Protein AF-A0A016TM47-F1 (afdb_monomer)

Mean predicted aligned error: 17.56 Å

Radius of gyration: 35.64 Å; Cα contacts (8 Å, |Δi|>4): 79; chains: 1; bounding box: 78×55×109 Å

Secondary structure (DSSP, 8-state):
-HHHHHHHHHHS--B-TT-PBPPS-----TTSHHHHHHHHHHHHHHHHHHHHHHHHHHHHHHHHHHHH--SSS-HHHHHHHHHHHHHHHHHHHHHHHHHHHHHHHHHHHHHHHHHHHHHHHHHHHHHHHHHHHHHHHHHHHHHHHHHHHHHHHHHHTSTT--HHHHHHHHHHHHHHHHHHHHHHHHHHHHHHHHHHTTHHHHHHHHHHHHHHHHHHHHHHHHHHHHHHTTS---S--SSSSTTTSSS--

Foldseek 3Di:
DVVVVVVVVVVLFLQAVVRDGDDPDDDPDCPDSNVRSVVVVVVVLVVVVVVLVVLLVVLVVVVVVVVVVPDDDCPPVVVVSVVVVVVSVVVVVVSVVVVVVVVVVVVVVLVVVLVVLVVVVVVLVVVLVVLVVVLVVLVVVLVVLVVVLVVLVVVCPDPDDDPVVSVVSNVVSVVVNVVSVVVNVVSVVVNVVSVVVCVSVVVSVVSVVVVVVVVVVVVVVVVVVVVVVVDDDDDDDDPPPPVVVPPPD

Structure (mmCIF, N/CA/C/O backbone):
data_AF-A0A016TM47-F1
#
_entry.id   AF-A0A016TM47-F1
#
loop_
_atom_site.group_PDB
_atom_site.id
_atom_site.type_symbol
_atom_site.label_atom_id
_atom_site.label_alt_id
_atom_site.label_comp_id
_atom_site.label_asym_id
_atom_site.label_entity_id
_atom_site.label_seq_id
_atom_site.pdbx_PDB_ins_code
_atom_site.Cartn_x
_atom_site.Cartn_y
_atom_site.Cartn_z
_atom_site.occupancy
_atom_site.B_iso_or_equiv
_atom_site.auth_seq_id
_atom_site.auth_comp_id
_atom_site.auth_asym_id
_atom_site.auth_atom_id
_atom_site.pdbx_PDB_model_num
ATOM 1 N N . MET A 1 1 ? -7.421 -6.621 -25.001 1.00 46.56 1 MET A N 1
ATOM 2 C CA . MET A 1 1 ? -6.152 -5.865 -24.825 1.00 46.56 1 MET A CA 1
ATOM 3 C C . MET A 1 1 ? -5.570 -6.064 -23.428 1.00 46.56 1 MET A C 1
ATOM 5 O O . MET A 1 1 ? -4.396 -6.393 -23.338 1.00 46.56 1 MET A O 1
ATOM 9 N N . LEU A 1 2 ? -6.378 -5.951 -22.363 1.00 42.75 2 LEU A N 1
ATOM 10 C CA . LEU A 1 2 ? -5.962 -6.282 -20.991 1.00 42.75 2 LEU A CA 1
ATOM 11 C C . LEU A 1 2 ? -5.484 -7.743 -20.865 1.00 42.75 2 LEU A C 1
ATOM 13 O O . LEU A 1 2 ? -4.439 -7.985 -20.279 1.00 42.75 2 LEU A O 1
ATOM 17 N N . ASP A 1 3 ? -6.166 -8.688 -21.520 1.00 44.19 3 ASP A N 1
ATOM 18 C CA . ASP A 1 3 ? -5.789 -10.114 -21.509 1.00 44.19 3 ASP A CA 1
ATOM 19 C C . ASP A 1 3 ? -4.458 -10.394 -22.210 1.00 44.19 3 ASP A C 1
ATOM 21 O O . ASP A 1 3 ? -3.728 -11.298 -21.822 1.00 44.19 3 ASP A O 1
ATOM 25 N N . ILE A 1 4 ? -4.107 -9.586 -23.215 1.00 50.78 4 ILE A N 1
ATOM 26 C CA . ILE A 1 4 ? -2.824 -9.691 -23.921 1.00 50.78 4 ILE A CA 1
ATOM 27 C C . ILE A 1 4 ? -1.708 -9.201 -22.999 1.00 50.78 4 ILE A C 1
ATOM 29 O O . ILE A 1 4 ? -0.682 -9.859 -22.889 1.00 50.78 4 ILE A O 1
ATOM 33 N N . LEU A 1 5 ? -1.925 -8.094 -22.281 1.00 49.25 5 LEU A N 1
ATOM 34 C CA . LEU A 1 5 ? -0.966 -7.593 -21.297 1.00 49.25 5 LEU A CA 1
ATOM 35 C C . LEU A 1 5 ? -0.801 -8.558 -20.119 1.00 49.25 5 LEU A C 1
ATOM 37 O O . LEU A 1 5 ? 0.324 -8.837 -19.726 1.00 49.25 5 LEU A O 1
ATOM 41 N N . ILE A 1 6 ? -1.904 -9.098 -19.593 1.00 52.28 6 ILE A N 1
ATOM 42 C CA . ILE A 1 6 ? -1.898 -10.082 -18.503 1.00 52.28 6 ILE A CA 1
ATOM 43 C C . ILE A 1 6 ? -1.200 -11.361 -18.961 1.00 52.28 6 ILE A C 1
ATOM 45 O O . ILE A 1 6 ? -0.361 -11.876 -18.227 1.00 52.28 6 ILE A O 1
ATOM 49 N N . SER A 1 7 ? -1.470 -11.830 -20.183 1.00 48.66 7 SER A N 1
ATOM 50 C CA . SER A 1 7 ? -0.793 -12.981 -20.782 1.00 48.66 7 SER A CA 1
ATOM 51 C C . SER A 1 7 ? 0.693 -12.719 -21.023 1.00 48.66 7 SER A C 1
ATOM 53 O O . SER A 1 7 ? 1.489 -13.629 -20.842 1.00 48.66 7 SER A O 1
ATOM 55 N N . ILE A 1 8 ? 1.092 -11.499 -21.396 1.00 52.28 8 ILE A N 1
ATOM 56 C CA . ILE A 1 8 ? 2.503 -11.110 -21.534 1.00 52.28 8 ILE A CA 1
ATOM 57 C C . ILE A 1 8 ? 3.180 -11.071 -20.159 1.00 52.28 8 ILE A C 1
ATOM 59 O O . ILE A 1 8 ? 4.280 -11.591 -20.011 1.00 52.28 8 ILE A O 1
ATOM 63 N N . PHE A 1 9 ? 2.516 -10.526 -19.138 1.00 53.56 9 PHE A N 1
ATOM 64 C CA . PHE A 1 9 ? 3.062 -10.432 -17.782 1.00 53.56 9 PHE A CA 1
ATOM 65 C C . PHE A 1 9 ? 3.156 -11.795 -17.084 1.00 53.56 9 PHE A C 1
ATOM 67 O O . PHE A 1 9 ? 4.120 -12.051 -16.374 1.00 53.56 9 PHE A O 1
ATOM 74 N N . THR A 1 10 ? 2.208 -12.704 -17.333 1.00 54.19 10 THR A N 1
ATOM 75 C CA . THR A 1 10 ? 2.294 -14.109 -16.880 1.00 54.19 10 THR A CA 1
ATOM 76 C C . THR A 1 10 ? 3.250 -14.954 -17.721 1.00 54.19 10 THR A C 1
ATOM 78 O O . THR A 1 10 ? 3.729 -15.983 -17.242 1.00 54.19 10 THR A O 1
ATOM 81 N N . PHE A 1 11 ? 3.555 -14.535 -18.954 1.00 49.44 11 PHE A N 1
ATOM 82 C CA . PHE A 1 11 ? 4.562 -15.171 -19.804 1.00 49.44 11 PHE A CA 1
ATOM 83 C C . PHE A 1 11 ? 5.986 -14.749 -19.446 1.00 49.44 11 PHE A C 1
ATOM 85 O O . PHE A 1 11 ? 6.905 -15.498 -19.763 1.00 49.44 11 PHE A O 1
ATOM 92 N N . ILE A 1 12 ? 6.190 -13.606 -18.775 1.00 53.78 12 ILE A N 1
ATOM 93 C CA . ILE A 1 12 ? 7.512 -13.209 -18.284 1.00 53.78 12 ILE A CA 1
ATOM 94 C C . ILE A 1 12 ? 7.924 -14.197 -17.183 1.00 53.78 12 ILE A C 1
ATOM 96 O O . ILE A 1 12 ? 7.340 -14.204 -16.098 1.00 53.78 12 ILE A O 1
ATOM 100 N N . PRO A 1 13 ? 8.906 -15.074 -17.441 1.00 53.47 13 PRO A N 1
ATOM 101 C CA . PRO A 1 13 ? 9.377 -16.009 -16.432 1.00 53.47 13 PRO A CA 1
ATOM 102 C C . PRO A 1 13 ? 9.973 -15.238 -15.249 1.00 53.47 13 PRO A C 1
ATOM 104 O O . PRO A 1 13 ? 10.956 -14.514 -15.395 1.00 53.47 13 PRO A O 1
ATOM 107 N 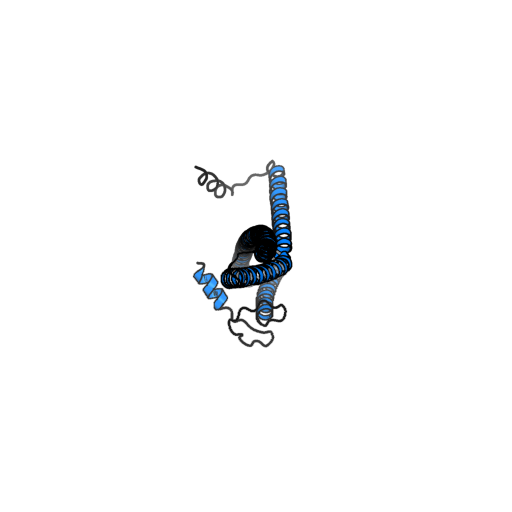N . HIS A 1 14 ? 9.393 -15.420 -14.062 1.00 62.47 14 HIS A N 1
ATOM 108 C CA . HIS A 1 14 ? 9.968 -14.935 -12.812 1.00 62.47 14 HIS A CA 1
ATOM 109 C C . HIS A 1 14 ? 11.302 -15.651 -12.582 1.00 62.47 14 HIS A C 1
ATOM 111 O O . HIS A 1 14 ? 11.330 -16.821 -12.192 1.00 62.47 14 HIS A O 1
ATOM 117 N N . PHE A 1 15 ? 12.403 -14.971 -12.887 1.00 60.59 15 PHE A N 1
ATOM 118 C CA . PHE A 1 15 ? 13.749 -15.479 -12.672 1.00 60.59 15 PHE A CA 1
ATOM 119 C C . PHE A 1 15 ? 14.348 -14.877 -11.409 1.00 60.59 15 PHE A C 1
ATOM 121 O O . PHE A 1 15 ? 14.398 -13.666 -11.244 1.00 60.59 15 PHE A O 1
ATOM 128 N N . ASN A 1 16 ? 14.856 -15.735 -10.539 1.00 61.62 16 ASN A N 1
ATOM 129 C CA . ASN A 1 16 ? 15.748 -15.352 -9.447 1.00 61.62 16 ASN A CA 1
ATOM 130 C C . ASN A 1 16 ? 17.117 -14.877 -10.035 1.00 61.62 16 ASN A C 1
ATOM 132 O O . ASN A 1 16 ? 17.440 -15.253 -11.161 1.00 61.62 16 ASN A O 1
ATOM 136 N N . PHE A 1 17 ? 17.972 -14.124 -9.316 1.00 63.75 17 PHE A N 1
ATOM 137 C CA . PHE A 1 17 ? 19.398 -13.904 -9.666 1.00 63.75 17 PHE A CA 1
ATOM 138 C C . PHE A 1 17 ? 20.168 -15.198 -9.997 1.00 63.75 17 PHE A C 1
ATOM 140 O O . PHE A 1 17 ? 21.184 -15.142 -10.684 1.00 63.75 17 PHE A O 1
ATOM 147 N N . GLN A 1 18 ? 19.679 -16.370 -9.574 1.00 70.44 18 GLN A N 1
ATOM 148 C CA . GLN A 1 18 ? 20.199 -17.679 -9.996 1.00 70.44 18 GLN A CA 1
ATOM 149 C C . GLN A 1 18 ? 19.601 -18.229 -11.310 1.00 70.44 18 GLN A C 1
ATOM 151 O O . GLN A 1 18 ? 19.803 -19.400 -11.625 1.00 70.44 18 GLN A O 1
ATOM 156 N N . PHE A 1 19 ? 18.829 -17.433 -12.059 1.00 63.62 19 PHE A N 1
ATOM 157 C CA . PHE A 1 19 ? 18.122 -17.812 -13.293 1.00 63.62 19 PHE A CA 1
ATOM 158 C C . PHE A 1 19 ? 17.214 -19.048 -13.160 1.00 63.62 19 PHE A C 1
ATOM 160 O O . PHE A 1 19 ? 16.922 -19.744 -14.133 1.00 63.62 19 PHE A O 1
ATOM 167 N N . LYS A 1 20 ? 16.723 -19.324 -11.948 1.00 67.56 20 LYS A N 1
ATOM 168 C CA . LYS A 1 20 ? 15.713 -20.358 -11.699 1.00 67.56 20 LYS A CA 1
ATOM 169 C C . LYS A 1 20 ? 14.315 -19.757 -11.788 1.00 67.56 20 LYS A C 1
ATOM 171 O O . LYS A 1 20 ? 14.087 -18.661 -11.281 1.00 67.56 20 LYS A O 1
ATOM 176 N N . ARG A 1 21 ? 13.396 -20.492 -12.422 1.00 61.94 21 ARG A N 1
ATOM 177 C CA . ARG A 1 21 ? 11.975 -20.137 -12.529 1.00 61.94 21 ARG A CA 1
ATOM 178 C C . ARG A 1 21 ? 11.301 -20.282 -11.164 1.00 61.94 21 ARG A C 1
ATOM 180 O O . ARG A 1 21 ? 11.348 -21.360 -10.576 1.00 61.94 21 ARG A O 1
ATOM 187 N N . ILE A 1 22 ? 10.681 -19.211 -10.686 1.00 64.69 22 ILE A N 1
ATOM 188 C CA . ILE A 1 22 ? 10.006 -19.142 -9.384 1.00 64.69 22 ILE A CA 1
ATOM 189 C C . ILE A 1 22 ? 8.509 -19.478 -9.566 1.00 64.69 22 ILE A C 1
ATOM 191 O O . ILE A 1 22 ? 7.937 -19.136 -10.608 1.00 64.69 22 ILE A O 1
ATOM 195 N N . PRO A 1 23 ? 7.858 -20.170 -8.609 1.00 65.44 23 PRO A N 1
ATOM 196 C CA . PRO A 1 23 ? 6.406 -20.366 -8.611 1.00 65.44 23 PRO A CA 1
ATOM 197 C C . PRO A 1 23 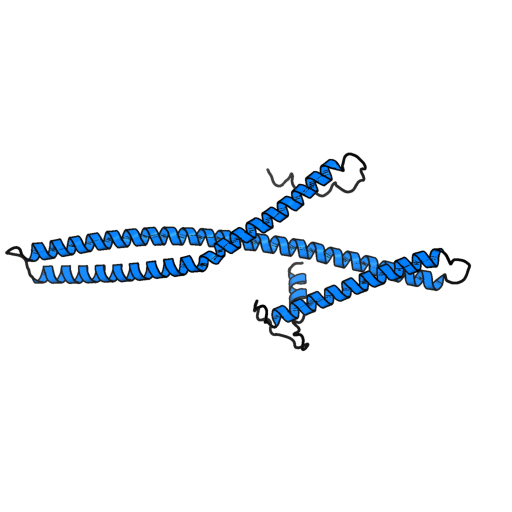? 5.634 -19.038 -8.504 1.00 65.44 23 PRO A C 1
ATOM 199 O O . PRO A 1 23 ? 6.120 -18.067 -7.935 1.00 65.44 23 PRO A O 1
ATOM 202 N N . ASN A 1 24 ? 4.403 -19.006 -9.027 1.00 57.84 24 ASN A N 1
ATOM 203 C CA . ASN A 1 24 ? 3.532 -17.818 -9.068 1.00 57.84 24 ASN A CA 1
ATOM 204 C C . ASN A 1 24 ? 2.900 -17.473 -7.698 1.00 57.84 24 ASN A C 1
ATOM 206 O O . ASN A 1 24 ? 1.708 -17.186 -7.617 1.00 57.84 24 ASN A O 1
ATOM 210 N N . SER A 1 25 ? 3.660 -17.551 -6.607 1.00 61.28 25 SER A N 1
ATOM 211 C CA . SER A 1 25 ? 3.225 -17.096 -5.286 1.00 61.28 25 SER A CA 1
ATOM 212 C C . SER A 1 25 ? 3.576 -15.619 -5.128 1.00 61.28 25 SER A C 1
ATOM 214 O O . SER A 1 25 ? 4.751 -15.248 -5.120 1.00 61.28 25 SER A O 1
ATOM 216 N N . PHE A 1 26 ? 2.558 -14.766 -5.033 1.00 54.16 26 PHE A N 1
ATOM 217 C CA . PHE A 1 26 ? 2.739 -13.330 -4.848 1.00 54.16 26 PHE A CA 1
ATOM 218 C C . PHE A 1 26 ? 3.127 -13.037 -3.394 1.00 54.16 26 PHE A C 1
ATOM 220 O O . PHE A 1 26 ? 2.269 -12.910 -2.524 1.00 54.16 26 PHE A O 1
ATOM 227 N N . GLU A 1 27 ? 4.430 -12.948 -3.129 1.00 57.56 27 GLU A N 1
ATOM 228 C CA . GLU A 1 27 ? 4.967 -12.537 -1.831 1.00 57.56 27 GLU A CA 1
ATOM 229 C C . GLU A 1 27 ? 5.707 -11.206 -1.964 1.00 57.56 27 GLU A C 1
ATOM 231 O O . GLU A 1 27 ? 6.822 -11.127 -2.489 1.00 57.56 27 GLU A O 1
ATOM 236 N N . LEU A 1 28 ? 5.080 -10.140 -1.468 1.00 52.72 28 LEU A N 1
ATOM 237 C CA . LEU A 1 28 ? 5.585 -8.769 -1.544 1.00 52.72 28 LEU A CA 1
ATOM 238 C C . LEU A 1 28 ? 6.580 -8.445 -0.411 1.00 52.72 28 LEU A C 1
ATOM 240 O O . LEU A 1 28 ? 6.483 -7.402 0.230 1.00 52.72 28 LEU A O 1
ATOM 244 N N . SER A 1 29 ? 7.518 -9.346 -0.108 1.00 60.56 29 SER A N 1
ATOM 245 C CA . SER A 1 29 ? 8.600 -9.048 0.838 1.00 60.56 29 SER A CA 1
ATOM 246 C C . SER A 1 29 ? 9.839 -8.542 0.091 1.00 60.56 29 SER A C 1
ATOM 248 O O . SER A 1 29 ? 10.176 -9.031 -0.980 1.00 60.56 29 SER A O 1
ATOM 250 N N . TRP A 1 30 ? 10.548 -7.548 0.637 1.00 53.78 30 TRP A N 1
ATOM 251 C CA . TRP A 1 30 ? 11.740 -6.950 -0.001 1.00 53.78 30 TRP A CA 1
ATOM 252 C C . TRP A 1 30 ? 12.880 -7.943 -0.261 1.00 53.78 30 TRP A C 1
ATOM 254 O O . TRP A 1 30 ? 13.756 -7.693 -1.084 1.00 53.78 30 TRP A O 1
ATOM 264 N N . ARG A 1 31 ? 12.865 -9.071 0.453 1.00 57.78 31 ARG A N 1
ATOM 265 C CA . ARG A 1 31 ? 13.808 -10.182 0.308 1.00 57.78 31 ARG A CA 1
ATOM 266 C C . ARG A 1 31 ? 13.209 -11.358 -0.474 1.00 57.78 31 ARG A C 1
ATOM 268 O O . ARG A 1 31 ? 13.820 -12.421 -0.504 1.00 57.78 31 ARG A O 1
ATOM 275 N N . SER A 1 32 ? 12.011 -11.200 -1.044 1.00 66.69 32 SER A N 1
ATOM 276 C CA . SER A 1 32 ? 11.365 -12.260 -1.807 1.00 66.69 32 SER A CA 1
ATOM 277 C C . SER A 1 32 ? 12.001 -12.424 -3.175 1.00 66.69 32 SER A C 1
ATOM 279 O O . SER A 1 32 ? 12.478 -11.487 -3.821 1.00 66.69 32 SER A O 1
ATOM 281 N N . GLU A 1 33 ? 11.899 -13.651 -3.657 1.00 66.88 33 GLU A N 1
ATOM 282 C CA . GLU A 1 33 ? 12.287 -14.031 -5.006 1.00 66.88 33 GLU A CA 1
ATOM 283 C C . GLU A 1 33 ? 11.479 -13.281 -6.079 1.00 66.88 33 GLU A C 1
ATOM 285 O O . GLU A 1 33 ? 11.953 -13.049 -7.193 1.00 66.88 33 GLU A O 1
ATOM 290 N N . TYR A 1 34 ? 10.282 -12.811 -5.722 1.00 66.31 34 TYR A N 1
ATOM 291 C CA . TYR A 1 34 ? 9.453 -11.982 -6.584 1.00 66.31 34 TYR A CA 1
ATOM 292 C C . TYR A 1 34 ? 10.070 -10.590 -6.807 1.00 66.31 34 TYR A C 1
ATOM 294 O O . TYR A 1 34 ? 10.240 -10.178 -7.957 1.00 66.31 34 TYR A O 1
ATOM 302 N N . ALA A 1 35 ? 10.502 -9.898 -5.744 1.00 69.00 35 ALA A N 1
A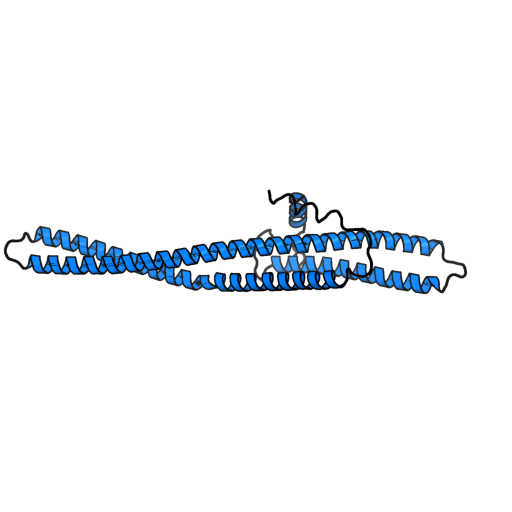TOM 303 C CA . ALA A 1 35 ? 11.166 -8.592 -5.850 1.00 69.00 35 ALA A CA 1
ATOM 304 C C . ALA A 1 35 ? 12.463 -8.669 -6.678 1.00 69.00 35 ALA A C 1
ATOM 306 O O . ALA A 1 35 ? 12.753 -7.793 -7.493 1.00 69.00 35 ALA A O 1
ATOM 307 N N . GLN A 1 36 ? 13.200 -9.768 -6.527 1.00 70.62 36 GLN A N 1
ATOM 308 C CA . GLN A 1 36 ? 14.410 -10.083 -7.283 1.00 70.62 36 GLN A CA 1
ATOM 309 C C . GLN A 1 36 ? 14.150 -10.239 -8.786 1.00 70.62 36 GLN A C 1
ATOM 311 O O . GLN A 1 36 ? 14.860 -9.662 -9.612 1.00 70.62 36 GLN A O 1
ATOM 316 N N . SER A 1 37 ? 13.096 -10.971 -9.148 1.00 72.44 37 SER A N 1
ATOM 317 C CA . SER A 1 37 ? 12.700 -11.143 -10.547 1.00 72.44 37 SER A CA 1
ATOM 318 C C . SER A 1 37 ? 12.193 -9.853 -11.198 1.00 72.44 37 SER A C 1
ATOM 320 O O . SER A 1 37 ? 12.526 -9.569 -12.351 1.00 72.44 37 SER A O 1
ATOM 322 N N . LEU A 1 38 ? 11.480 -9.015 -10.441 1.00 72.88 38 LEU A N 1
ATOM 323 C CA . LEU A 1 38 ? 11.056 -7.692 -10.891 1.00 72.88 38 LEU A CA 1
ATOM 324 C C . LEU A 1 38 ? 12.253 -6.753 -11.101 1.00 72.88 38 LEU A C 1
ATOM 326 O O . LEU A 1 38 ? 12.316 -6.050 -12.110 1.00 72.88 38 LEU A O 1
ATOM 330 N N . ALA A 1 39 ? 13.232 -6.782 -10.192 1.00 74.12 39 ALA A N 1
ATOM 331 C CA . ALA A 1 39 ? 14.468 -6.013 -10.316 1.00 74.12 39 ALA A CA 1
ATOM 332 C C . ALA A 1 39 ? 15.286 -6.436 -11.545 1.00 74.12 39 ALA A C 1
ATOM 334 O O . ALA A 1 39 ? 15.798 -5.580 -12.264 1.00 74.12 39 ALA A O 1
ATOM 335 N N . LEU A 1 40 ? 15.362 -7.738 -11.835 1.00 75.50 40 LEU A N 1
ATOM 336 C CA . LEU A 1 40 ? 16.004 -8.256 -13.047 1.00 75.50 40 LEU A CA 1
ATOM 337 C C . LEU A 1 40 ? 15.302 -7.798 -14.326 1.00 75.50 40 LEU A C 1
ATOM 339 O O . LEU A 1 40 ? 15.971 -7.390 -15.273 1.00 75.50 40 LEU A O 1
ATOM 343 N N . LEU A 1 41 ? 13.968 -7.835 -14.358 1.00 75.00 41 LEU A N 1
ATOM 344 C CA . LEU A 1 41 ? 13.194 -7.365 -15.505 1.00 75.00 41 LEU A CA 1
ATOM 345 C C . LEU A 1 41 ? 13.393 -5.860 -15.733 1.00 75.00 41 LEU A C 1
ATOM 347 O O . LEU A 1 41 ? 13.637 -5.429 -16.862 1.00 75.00 41 LEU A O 1
ATOM 351 N N . ALA A 1 42 ? 13.336 -5.069 -14.661 1.00 76.38 42 ALA A N 1
ATOM 352 C CA . ALA A 1 42 ? 13.589 -3.634 -14.711 1.00 76.38 42 ALA A CA 1
ATOM 353 C C . ALA A 1 42 ? 15.022 -3.333 -15.179 1.00 76.38 42 ALA A C 1
ATOM 355 O O . ALA A 1 42 ? 15.216 -2.488 -16.052 1.00 76.38 42 ALA A O 1
ATOM 356 N N . ALA A 1 43 ? 16.017 -4.066 -14.670 1.00 77.56 43 ALA A N 1
ATOM 357 C CA . ALA A 1 43 ? 17.409 -3.938 -15.089 1.00 77.56 43 ALA A CA 1
ATOM 358 C C . ALA A 1 43 ? 17.601 -4.307 -16.566 1.00 77.56 43 ALA A C 1
ATOM 360 O O . ALA A 1 43 ? 18.263 -3.572 -17.293 1.00 77.56 43 ALA A O 1
ATOM 361 N N . ALA A 1 44 ? 16.986 -5.392 -17.042 1.00 76.50 44 ALA A N 1
ATOM 362 C CA . ALA A 1 44 ? 17.039 -5.785 -18.448 1.00 76.50 44 ALA A CA 1
ATOM 363 C C . ALA A 1 44 ? 16.424 -4.710 -19.357 1.00 76.50 44 ALA A C 1
ATOM 365 O O . ALA A 1 44 ? 17.039 -4.311 -20.346 1.00 76.50 44 ALA A O 1
ATOM 366 N N . CYS A 1 45 ? 15.251 -4.184 -18.993 1.00 78.56 45 CYS A N 1
ATOM 367 C CA . CYS A 1 45 ? 14.602 -3.095 -19.722 1.00 78.56 45 CYS A CA 1
ATOM 368 C C . CYS A 1 45 ? 15.459 -1.813 -19.717 1.00 78.56 45 CYS A C 1
ATOM 370 O O . CYS A 1 45 ? 15.626 -1.160 -20.752 1.00 78.56 45 CYS A O 1
ATOM 372 N N . GLY A 1 46 ? 16.081 -1.494 -18.578 1.00 78.88 46 GLY A N 1
ATOM 373 C CA . GLY A 1 46 ? 17.008 -0.372 -18.430 1.00 78.88 46 GLY A CA 1
ATOM 374 C C . GLY A 1 46 ? 18.262 -0.513 -19.295 1.00 78.88 46 GLY A C 1
ATOM 375 O O . GLY A 1 46 ? 18.626 0.428 -19.996 1.00 78.88 46 GLY A O 1
ATOM 376 N N . ILE A 1 47 ? 18.886 -1.696 -19.322 1.00 78.31 47 ILE A N 1
ATOM 377 C CA . ILE A 1 47 ? 20.056 -1.987 -20.166 1.00 78.31 47 ILE A CA 1
ATOM 378 C C . ILE A 1 47 ? 19.694 -1.858 -21.646 1.00 78.31 47 ILE A C 1
ATOM 380 O O . ILE A 1 47 ? 20.430 -1.218 -22.395 1.00 78.31 47 ILE A O 1
ATOM 384 N N . VAL A 1 48 ? 18.556 -2.416 -22.073 1.00 79.00 48 VAL A N 1
ATOM 385 C CA . VAL A 1 48 ? 18.084 -2.287 -23.461 1.00 79.00 48 VAL A CA 1
ATOM 386 C C . VAL A 1 48 ? 17.889 -0.815 -23.820 1.00 79.00 48 VAL A C 1
ATOM 388 O O . VAL A 1 48 ? 18.401 -0.365 -24.842 1.00 79.00 48 VAL A O 1
ATOM 391 N N . THR A 1 49 ? 17.237 -0.040 -22.956 1.00 79.06 49 THR A N 1
ATOM 392 C CA . THR A 1 49 ? 17.020 1.398 -23.170 1.00 79.06 49 THR A CA 1
ATOM 393 C C . THR A 1 49 ? 18.340 2.174 -23.251 1.00 79.06 49 THR A C 1
ATOM 395 O O . THR A 1 49 ? 18.520 3.000 -24.146 1.00 79.06 49 THR A O 1
ATOM 398 N N . LEU A 1 50 ? 19.298 1.876 -22.368 1.00 81.38 50 LEU A N 1
ATOM 399 C CA . LEU A 1 50 ? 20.618 2.510 -22.352 1.00 81.38 50 LEU A CA 1
ATOM 400 C C . LEU A 1 50 ? 21.431 2.183 -23.613 1.00 81.38 50 LEU A C 1
ATOM 402 O O . LEU A 1 50 ? 22.049 3.073 -24.195 1.00 81.38 50 LEU A O 1
ATOM 406 N N . LEU A 1 51 ? 21.411 0.924 -24.061 1.00 76.56 51 LEU A N 1
ATOM 407 C CA . LEU A 1 51 ? 22.070 0.508 -25.299 1.00 76.56 51 LEU A CA 1
ATOM 408 C C . LEU A 1 51 ? 21.445 1.195 -26.517 1.00 76.56 51 LEU A C 1
ATOM 410 O O . LEU A 1 51 ? 22.179 1.682 -27.378 1.00 76.56 51 LEU A O 1
ATOM 414 N N . LEU A 1 52 ? 20.112 1.304 -26.571 1.00 77.38 52 LEU A N 1
ATOM 415 C CA . LEU A 1 52 ? 19.425 2.052 -27.627 1.00 77.38 52 LEU A CA 1
ATOM 416 C C . LEU A 1 52 ? 19.875 3.520 -27.622 1.00 77.38 52 LEU A C 1
ATOM 418 O O . LEU A 1 52 ? 20.310 4.020 -28.658 1.00 77.38 52 LEU A O 1
ATOM 422 N N . LEU A 1 53 ? 19.889 4.185 -26.465 1.00 79.06 53 LEU A N 1
ATOM 423 C CA . LEU A 1 53 ? 20.358 5.568 -26.336 1.00 79.06 53 LEU A CA 1
ATOM 424 C C . LEU A 1 53 ? 21.814 5.739 -26.808 1.00 79.06 53 LEU A C 1
ATOM 426 O O . LEU A 1 53 ? 22.114 6.641 -27.591 1.00 79.06 53 LEU A O 1
ATOM 430 N N . LEU A 1 54 ? 22.709 4.838 -26.401 1.00 78.38 54 LEU A N 1
ATOM 431 C CA . LEU A 1 54 ? 24.117 4.859 -26.798 1.00 78.38 54 LEU A CA 1
ATOM 432 C C . LEU A 1 54 ? 24.282 4.679 -28.316 1.00 78.38 54 LEU A C 1
ATOM 434 O O . LEU A 1 54 ? 25.063 5.396 -28.943 1.00 78.38 54 LEU A O 1
ATOM 438 N N . THR A 1 55 ? 23.496 3.793 -28.936 1.00 74.12 55 THR A N 1
ATOM 439 C CA . THR A 1 55 ? 23.496 3.645 -30.400 1.00 74.12 55 THR A CA 1
ATOM 440 C C . THR A 1 55 ? 22.968 4.889 -31.119 1.00 74.12 55 THR A C 1
ATOM 442 O O . THR A 1 55 ? 23.540 5.261 -32.144 1.00 74.12 55 THR A O 1
ATOM 445 N N . ILE A 1 56 ? 21.961 5.591 -30.580 1.00 78.06 56 ILE A N 1
ATOM 446 C CA . ILE A 1 56 ? 21.481 6.868 -31.141 1.00 78.06 56 ILE A CA 1
ATOM 447 C C . ILE A 1 56 ? 22.608 7.908 -31.113 1.00 78.06 56 ILE A C 1
ATOM 449 O O . ILE A 1 56 ? 22.901 8.514 -32.144 1.00 78.06 56 ILE A O 1
ATOM 453 N N . VAL A 1 57 ? 23.277 8.075 -29.967 1.00 79.38 57 VAL A N 1
ATOM 454 C CA . VAL A 1 57 ? 24.357 9.061 -29.785 1.00 79.38 57 VAL A CA 1
ATOM 455 C C . VAL A 1 57 ? 25.534 8.784 -30.719 1.00 79.38 57 VAL A C 1
ATOM 457 O O . VAL A 1 57 ? 25.960 9.685 -31.440 1.00 79.38 57 VAL A O 1
ATOM 460 N N . ILE A 1 58 ? 26.022 7.538 -30.776 1.00 75.81 58 ILE A N 1
ATOM 461 C CA . ILE A 1 58 ? 27.110 7.156 -31.691 1.00 75.81 58 ILE A CA 1
ATOM 462 C C . ILE A 1 58 ? 26.710 7.453 -33.132 1.00 75.81 58 ILE A C 1
ATOM 464 O O . ILE A 1 58 ? 27.494 8.012 -33.896 1.00 75.81 58 ILE A O 1
ATOM 468 N N . THR A 1 59 ? 25.478 7.119 -33.513 1.00 72.50 59 THR A N 1
ATOM 469 C CA . THR A 1 59 ? 25.045 7.318 -34.892 1.00 72.50 59 THR A CA 1
ATOM 470 C C . THR A 1 59 ? 24.837 8.796 -35.234 1.00 72.50 59 THR A C 1
ATOM 472 O O . THR A 1 59 ? 25.056 9.195 -36.379 1.00 72.50 59 THR A O 1
ATOM 475 N N . TRP A 1 60 ? 24.468 9.631 -34.261 1.00 72.50 60 TRP A N 1
ATOM 476 C CA . TRP A 1 60 ? 24.417 11.083 -34.424 1.00 72.50 60 TRP A CA 1
ATOM 477 C C . TRP A 1 60 ? 25.822 11.667 -34.614 1.00 72.50 60 TRP A C 1
ATOM 479 O O . TRP A 1 60 ? 26.044 12.395 -35.580 1.00 72.50 60 TRP A O 1
ATOM 489 N N . ILE A 1 61 ? 26.794 11.264 -33.788 1.00 76.44 61 ILE A N 1
ATOM 490 C CA . ILE A 1 61 ? 28.204 11.666 -33.931 1.00 76.44 61 ILE A CA 1
ATOM 491 C C . ILE A 1 61 ? 28.744 11.227 -35.297 1.00 76.44 61 ILE A C 1
ATOM 493 O O . ILE A 1 61 ? 29.297 12.042 -36.029 1.00 76.44 61 ILE A O 1
ATOM 497 N N . CYS A 1 62 ? 28.515 9.974 -35.702 1.00 69.00 62 CYS A N 1
ATOM 498 C CA . CYS A 1 62 ? 28.944 9.476 -37.007 1.00 69.00 62 CYS A CA 1
ATOM 499 C C . CYS A 1 62 ? 28.310 10.239 -38.179 1.00 69.00 62 CYS A C 1
ATOM 501 O O . CYS A 1 62 ? 28.979 10.435 -39.188 1.00 69.00 62 CYS A O 1
ATOM 503 N N . GLN A 1 63 ? 27.048 10.671 -38.083 1.00 66.31 63 GLN A N 1
ATOM 504 C CA . GLN A 1 63 ? 26.422 11.509 -39.113 1.00 66.31 63 GLN A CA 1
ATOM 505 C C . GLN A 1 63 ? 26.989 12.930 -39.136 1.00 66.31 63 GLN A C 1
ATOM 507 O O . GLN A 1 63 ? 27.235 13.455 -40.221 1.00 66.31 63 GLN A O 1
ATOM 512 N N . CYS A 1 64 ? 27.227 13.534 -37.969 1.00 66.69 64 CYS A N 1
ATOM 513 C CA . CYS A 1 64 ? 27.855 14.849 -37.865 1.00 66.69 64 CYS A CA 1
ATOM 514 C C . CYS A 1 64 ? 29.277 14.834 -38.444 1.00 66.69 64 CYS A C 1
ATOM 516 O O . CYS A 1 64 ? 29.582 15.665 -39.292 1.00 66.69 64 CYS A O 1
ATOM 518 N N . CYS A 1 65 ? 30.100 13.842 -38.091 1.00 64.56 65 CYS A N 1
ATOM 519 C CA . CYS A 1 65 ? 31.449 13.684 -38.642 1.00 64.56 65 CYS A CA 1
ATOM 520 C C . CYS A 1 65 ? 31.426 13.285 -40.129 1.00 64.56 65 CYS A C 1
ATOM 522 O O . CYS A 1 65 ? 32.180 13.822 -40.930 1.00 64.56 65 CYS A O 1
ATOM 524 N N . SER A 1 66 ? 30.518 12.397 -40.558 1.00 59.34 66 SER A N 1
ATOM 525 C CA . SER A 1 66 ? 30.421 11.997 -41.972 1.00 59.34 66 SER A CA 1
ATOM 526 C C . SER A 1 66 ? 29.932 13.122 -42.890 1.00 59.34 66 SER A C 1
ATOM 528 O O . SER A 1 66 ? 30.142 13.021 -44.099 1.00 59.34 66 SER A O 1
ATOM 530 N N . ARG A 1 67 ? 29.275 14.159 -42.354 1.00 54.06 67 ARG A N 1
ATOM 531 C CA . ARG A 1 67 ? 28.911 15.371 -43.102 1.00 54.06 67 ARG A CA 1
ATOM 532 C C . ARG A 1 67 ? 30.143 16.206 -43.467 1.00 54.06 67 ARG A C 1
ATOM 534 O O . ARG A 1 67 ? 30.099 16.922 -44.462 1.00 54.06 67 ARG A O 1
ATOM 541 N N . GLU A 1 68 ? 31.226 16.084 -42.704 1.00 54.38 68 GLU A N 1
ATOM 542 C CA . GLU A 1 68 ? 32.491 16.788 -42.936 1.00 54.38 68 GLU A CA 1
ATOM 543 C C . GLU A 1 68 ? 33.367 16.072 -43.986 1.00 54.38 68 GLU A C 1
ATOM 545 O O . GLU A 1 68 ? 34.090 16.711 -44.743 1.00 54.38 68 GLU A O 1
ATOM 550 N N . GLU A 1 69 ? 33.231 14.747 -44.120 1.00 52.28 69 GLU A N 1
ATOM 551 C CA . GLU A 1 69 ? 34.164 13.905 -44.895 1.00 52.28 69 GLU A CA 1
ATOM 55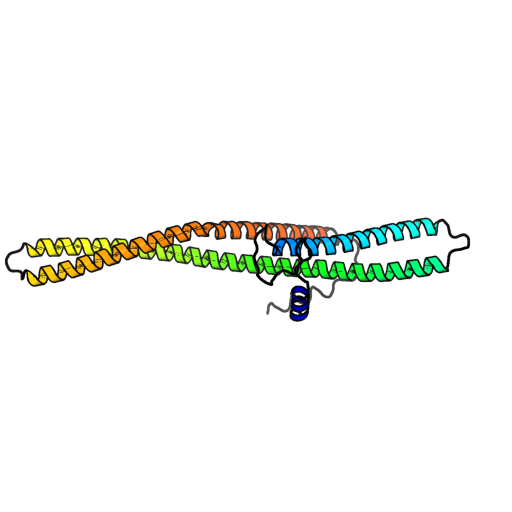2 C C . GLU A 1 69 ? 33.667 13.491 -46.296 1.00 52.28 69 GLU A C 1
ATOM 554 O O . GLU A 1 69 ? 34.260 12.639 -46.968 1.00 52.28 69 GLU A O 1
ATOM 559 N N . THR A 1 70 ? 32.557 14.053 -46.783 1.00 50.06 70 THR A N 1
ATOM 560 C CA . THR A 1 70 ? 32.001 13.706 -48.104 1.00 50.06 70 THR A CA 1
ATOM 561 C C . THR A 1 70 ? 32.783 14.307 -49.278 1.00 50.06 70 THR A C 1
ATOM 563 O O . THR A 1 70 ? 32.280 15.139 -50.025 1.00 50.06 70 THR A O 1
ATOM 566 N N . ALA A 1 71 ? 33.975 13.759 -49.519 1.00 49.12 71 ALA A N 1
ATOM 567 C CA . ALA A 1 71 ? 34.655 13.736 -50.811 1.00 49.12 71 ALA A CA 1
ATOM 568 C C . ALA A 1 71 ? 34.963 12.273 -51.215 1.00 49.12 71 ALA A C 1
ATOM 570 O O . ALA A 1 71 ? 36.103 11.824 -51.249 1.00 49.12 71 ALA A O 1
ATOM 571 N N . GLY A 1 72 ? 33.923 11.486 -51.532 1.00 52.84 72 GLY A N 1
ATOM 572 C CA . GLY A 1 72 ? 34.056 10.519 -52.635 1.00 52.84 72 GLY A CA 1
ATOM 573 C C . GLY A 1 72 ? 33.928 8.999 -52.423 1.00 52.84 72 GLY A C 1
ATOM 574 O O . GLY A 1 72 ? 33.965 8.314 -53.442 1.00 52.84 72 GLY A O 1
ATOM 575 N N . LYS A 1 73 ? 33.740 8.400 -51.227 1.00 50.19 73 LYS A N 1
ATOM 576 C CA . LYS A 1 73 ? 33.824 6.905 -51.135 1.00 50.19 73 LYS A CA 1
ATOM 577 C C . LYS A 1 73 ? 32.795 6.080 -50.334 1.00 50.19 73 LYS A C 1
ATOM 579 O O . LYS A 1 73 ? 32.949 4.865 -50.279 1.00 50.19 73 LYS A O 1
ATOM 584 N N . SER A 1 74 ? 31.696 6.624 -49.790 1.00 56.72 74 SER A N 1
ATOM 585 C CA . SER A 1 74 ? 30.901 5.885 -48.768 1.00 56.72 74 SER A CA 1
ATOM 586 C C . SER A 1 74 ? 29.389 5.668 -49.021 1.00 56.72 74 SER A C 1
ATOM 588 O O . SER A 1 74 ? 28.625 5.431 -48.088 1.00 56.72 74 SER A O 1
ATOM 590 N N . ARG A 1 75 ? 28.889 5.674 -50.267 1.00 56.69 75 ARG A N 1
ATOM 591 C CA . ARG A 1 75 ? 27.423 5.610 -50.535 1.00 56.69 75 ARG A CA 1
ATOM 592 C C . ARG A 1 75 ? 26.710 4.360 -49.968 1.00 56.69 75 ARG A C 1
ATOM 594 O O . ARG A 1 75 ? 25.533 4.421 -49.623 1.00 56.69 75 ARG A O 1
ATOM 601 N N . ARG A 1 76 ? 27.409 3.219 -49.852 1.00 59.41 76 ARG A N 1
ATOM 602 C CA . ARG A 1 76 ? 26.838 1.929 -49.397 1.00 59.41 76 ARG A CA 1
ATOM 603 C C . ARG A 1 76 ? 26.799 1.781 -47.862 1.00 59.41 76 ARG A C 1
ATOM 605 O O . ARG A 1 76 ? 25.890 1.135 -47.347 1.00 59.41 76 ARG A O 1
ATOM 612 N N . LYS A 1 77 ? 27.745 2.392 -47.132 1.00 61.94 77 LYS A N 1
ATOM 613 C CA . LYS A 1 77 ? 27.753 2.430 -45.652 1.00 61.94 77 LYS A CA 1
ATOM 614 C C . LYS A 1 77 ? 26.705 3.408 -45.119 1.00 61.94 77 LYS A C 1
ATOM 616 O O . LYS A 1 77 ? 25.971 3.050 -44.206 1.00 61.94 77 LYS A O 1
ATOM 621 N N . VAL A 1 78 ? 26.558 4.568 -45.765 1.00 65.25 78 VAL A N 1
ATOM 622 C CA . VAL A 1 78 ? 25.533 5.573 -45.424 1.00 65.25 78 VAL A CA 1
ATOM 623 C C . VAL A 1 78 ? 24.118 4.989 -45.521 1.00 65.25 78 VAL A C 1
ATOM 625 O O . VAL A 1 78 ? 23.301 5.198 -44.629 1.00 65.25 78 VAL A O 1
ATOM 628 N N . ARG A 1 79 ? 23.838 4.174 -46.550 1.00 64.94 79 ARG A N 1
ATOM 629 C CA . ARG A 1 79 ? 22.521 3.537 -46.719 1.00 64.94 79 ARG A CA 1
ATOM 630 C C . ARG A 1 79 ? 22.195 2.530 -45.608 1.00 64.94 79 ARG A C 1
ATOM 632 O O . ARG A 1 79 ? 21.081 2.545 -45.106 1.00 64.94 79 ARG A O 1
ATOM 639 N N . ARG A 1 80 ? 23.163 1.699 -45.184 1.00 69.12 80 ARG A N 1
ATOM 640 C CA . ARG A 1 80 ? 22.977 0.763 -44.054 1.00 69.12 80 ARG A CA 1
ATOM 641 C C . ARG A 1 80 ? 22.798 1.488 -42.720 1.00 69.12 80 ARG A C 1
ATOM 643 O O . ARG A 1 80 ? 21.951 1.085 -41.934 1.00 69.12 80 ARG A O 1
ATOM 650 N N . LEU A 1 81 ? 23.555 2.560 -42.494 1.00 68.31 81 LEU A N 1
ATOM 651 C CA . LEU A 1 81 ? 23.444 3.381 -41.287 1.00 68.31 81 LEU A CA 1
ATOM 652 C C . LEU A 1 81 ? 22.056 4.037 -41.182 1.00 68.31 81 LEU A C 1
ATOM 654 O O . LEU A 1 81 ? 21.414 3.969 -40.140 1.00 68.31 81 LEU A O 1
ATOM 658 N N . SER A 1 82 ? 21.562 4.594 -42.292 1.00 73.06 82 SER A N 1
ATOM 659 C CA . SER A 1 82 ? 20.229 5.202 -42.381 1.00 73.06 82 SER A CA 1
ATOM 660 C C . SER A 1 82 ? 19.100 4.203 -42.092 1.00 73.06 82 SER A C 1
ATOM 662 O O . SER A 1 82 ? 18.165 4.536 -41.368 1.00 73.06 82 SER A O 1
ATOM 664 N N . THR A 1 83 ? 19.203 2.959 -42.574 1.00 74.44 83 THR A N 1
ATOM 665 C CA . THR A 1 83 ? 18.215 1.912 -42.262 1.00 74.44 83 THR A CA 1
ATOM 666 C C . THR A 1 83 ? 18.228 1.512 -40.783 1.00 74.44 83 THR A C 1
ATOM 668 O O . THR A 1 83 ? 17.163 1.340 -40.198 1.00 74.44 83 THR A O 1
ATOM 671 N N . VAL A 1 84 ? 19.404 1.398 -40.153 1.00 74.50 84 VAL A N 1
ATOM 672 C CA . VAL A 1 84 ? 19.510 1.065 -38.717 1.00 74.50 84 VAL A CA 1
ATOM 673 C C . VAL A 1 84 ? 18.899 2.166 -37.846 1.00 74.50 84 VAL A C 1
ATOM 675 O O . VAL A 1 84 ? 18.146 1.863 -36.926 1.00 74.50 84 VAL A O 1
ATOM 678 N N . LEU A 1 85 ? 19.147 3.435 -38.176 1.00 69.62 85 LEU A N 1
ATOM 679 C CA . LEU A 1 85 ? 18.543 4.586 -37.493 1.00 69.62 85 LEU A CA 1
ATOM 680 C C . LEU A 1 85 ? 17.022 4.600 -37.567 1.00 69.62 85 LEU A C 1
ATOM 682 O O . LEU A 1 85 ? 16.363 4.930 -36.587 1.00 69.62 85 LEU A O 1
ATOM 686 N N . PHE A 1 86 ? 16.473 4.253 -38.730 1.00 77.00 86 PHE A N 1
ATOM 687 C CA . PHE A 1 86 ? 15.031 4.193 -38.921 1.00 77.00 86 PHE A CA 1
ATOM 688 C C . PHE A 1 86 ? 14.390 3.100 -38.055 1.00 77.00 86 PHE A C 1
ATOM 690 O O . PHE A 1 86 ? 13.366 3.327 -37.423 1.00 77.00 86 PHE A O 1
ATOM 697 N N . ILE A 1 87 ? 15.013 1.923 -37.966 1.00 78.00 87 ILE A N 1
ATOM 698 C CA . ILE A 1 87 ? 14.525 0.845 -37.091 1.00 78.00 87 ILE A CA 1
ATOM 699 C C . ILE A 1 87 ? 14.633 1.262 -35.615 1.00 78.00 87 ILE A C 1
ATOM 701 O O . ILE A 1 87 ? 13.722 1.022 -34.825 1.00 78.00 87 ILE A O 1
ATOM 705 N N . LEU A 1 88 ? 15.729 1.927 -35.251 1.00 75.94 88 LEU A N 1
ATOM 706 C CA . LEU A 1 88 ? 15.991 2.405 -33.897 1.00 75.94 88 LEU A CA 1
ATOM 707 C C . LEU A 1 88 ? 14.994 3.479 -33.443 1.00 75.94 88 LEU A C 1
ATOM 709 O O . LEU A 1 88 ? 14.529 3.432 -32.305 1.00 75.94 88 LEU A O 1
ATOM 713 N N . SER A 1 89 ? 14.627 4.419 -34.319 1.00 75.75 89 SER A N 1
ATOM 714 C CA . SER A 1 89 ? 13.619 5.432 -33.996 1.00 75.75 89 SER A CA 1
ATOM 715 C C . SER A 1 89 ? 12.246 4.801 -33.777 1.00 75.75 89 SER A C 1
ATOM 717 O O . SER A 1 89 ? 11.591 5.122 -32.789 1.00 75.75 89 SER A O 1
ATOM 719 N N . VAL A 1 90 ? 11.844 3.846 -34.624 1.00 79.00 90 VAL A N 1
ATOM 720 C CA . VAL A 1 90 ? 10.587 3.098 -34.455 1.00 79.00 90 VAL A CA 1
ATOM 721 C C . VAL A 1 90 ? 10.564 2.355 -33.117 1.00 79.00 90 VAL A C 1
ATOM 723 O O . VAL A 1 90 ? 9.583 2.456 -32.384 1.00 79.00 90 VAL A O 1
ATOM 726 N N . LEU A 1 91 ? 11.651 1.666 -32.752 1.00 75.94 91 LEU A N 1
ATOM 727 C CA . LEU A 1 91 ? 11.752 0.994 -31.453 1.00 75.94 91 LEU A CA 1
ATOM 728 C C . LEU A 1 91 ? 11.668 1.985 -30.286 1.00 75.94 91 LEU A C 1
ATOM 730 O O . LEU A 1 91 ? 10.949 1.725 -29.325 1.00 75.94 91 LEU A O 1
ATOM 734 N N . CYS A 1 92 ? 12.338 3.134 -30.380 1.00 78.75 92 CYS A N 1
ATOM 735 C CA . CYS A 1 92 ? 12.271 4.178 -29.358 1.00 78.75 92 CYS A CA 1
ATOM 736 C C . CYS A 1 92 ? 10.832 4.673 -29.143 1.00 78.75 92 CYS A C 1
ATOM 738 O O . CYS A 1 92 ? 10.376 4.747 -28.005 1.00 78.75 92 CYS A O 1
ATOM 740 N N . PHE A 1 93 ? 10.079 4.924 -30.220 1.00 78.38 93 PHE A N 1
ATOM 741 C CA . PHE A 1 93 ? 8.670 5.318 -30.115 1.00 78.38 93 PHE A CA 1
ATOM 742 C C . PHE A 1 93 ? 7.805 4.249 -29.440 1.00 78.38 93 PHE A C 1
ATOM 744 O O . PHE A 1 93 ? 6.955 4.590 -28.618 1.00 78.38 93 PHE A O 1
ATOM 751 N N . VAL A 1 94 ? 8.043 2.965 -29.729 1.00 77.56 94 VAL A N 1
ATOM 752 C CA . VAL A 1 94 ? 7.337 1.863 -29.056 1.00 77.56 94 VAL A CA 1
ATOM 753 C C . VAL A 1 94 ? 7.658 1.842 -27.560 1.00 77.56 94 VAL A C 1
ATOM 755 O O . VAL A 1 94 ? 6.740 1.779 -26.746 1.00 77.56 94 VAL A O 1
ATOM 758 N N . PHE A 1 95 ? 8.934 1.949 -27.179 1.00 77.25 95 PHE A N 1
ATOM 759 C CA . PHE A 1 95 ? 9.340 1.975 -25.770 1.00 77.25 95 PHE A CA 1
ATOM 760 C C . PHE A 1 95 ? 8.789 3.193 -25.025 1.00 77.25 95 PHE A C 1
ATOM 762 O O . PHE A 1 95 ? 8.258 3.038 -23.930 1.00 77.25 95 PHE A O 1
ATOM 769 N N . LEU A 1 96 ? 8.840 4.387 -25.621 1.00 78.19 96 LEU A N 1
ATOM 770 C CA . LEU A 1 96 ? 8.235 5.588 -25.040 1.00 78.19 96 LEU A CA 1
ATOM 771 C C . LEU A 1 96 ? 6.725 5.419 -24.842 1.00 78.19 96 LEU A C 1
ATOM 773 O O . LEU A 1 96 ? 6.209 5.771 -23.784 1.00 78.19 96 LEU A O 1
ATOM 777 N N . GLY A 1 97 ? 6.031 4.823 -25.817 1.00 78.38 97 GLY A N 1
ATOM 778 C CA . GLY A 1 97 ? 4.612 4.492 -25.702 1.00 78.38 97 GLY A CA 1
ATOM 779 C C . GLY A 1 97 ? 4.325 3.533 -24.545 1.00 78.38 97 GLY A C 1
ATOM 780 O O . GLY A 1 97 ? 3.418 3.786 -23.756 1.00 78.38 97 GLY A O 1
ATOM 781 N N . LEU A 1 98 ? 5.128 2.475 -24.388 1.00 75.44 98 LEU A N 1
ATOM 782 C CA . LEU A 1 98 ? 5.003 1.532 -23.271 1.00 75.44 98 LEU A CA 1
ATOM 783 C C . LEU A 1 98 ? 5.294 2.190 -21.916 1.00 75.44 98 LEU A C 1
ATOM 785 O O . LEU A 1 98 ? 4.581 1.918 -20.953 1.00 75.44 98 LEU A O 1
ATOM 789 N N . CYS A 1 99 ? 6.293 3.073 -21.833 1.00 77.00 99 CYS A N 1
ATOM 790 C CA . CYS A 1 99 ? 6.616 3.809 -20.610 1.00 77.00 99 CYS A CA 1
ATOM 791 C C . CYS A 1 99 ? 5.489 4.768 -20.205 1.00 77.00 99 CYS A C 1
ATOM 793 O O . CYS A 1 99 ? 5.093 4.788 -19.042 1.00 77.00 99 CYS A O 1
ATOM 795 N N . LEU A 1 100 ? 4.940 5.535 -21.151 1.00 77.06 100 LEU A N 1
ATOM 796 C CA . LEU A 1 100 ? 3.819 6.445 -20.889 1.00 77.06 100 LEU A CA 1
ATOM 797 C C . LEU A 1 100 ? 2.551 5.679 -20.505 1.00 77.06 100 LEU A C 1
ATOM 799 O O . LEU A 1 100 ? 1.898 6.021 -19.521 1.00 77.06 100 LEU A O 1
ATOM 803 N N . PHE A 1 101 ? 2.244 4.602 -21.228 1.00 76.69 101 PHE A N 1
ATOM 804 C CA . PHE A 1 101 ? 1.113 3.733 -20.918 1.00 76.69 101 PHE A CA 1
ATOM 805 C C . PHE A 1 101 ? 1.257 3.086 -19.535 1.00 76.69 101 PHE A C 1
ATOM 807 O O . PHE A 1 101 ? 0.319 3.095 -18.742 1.00 76.69 101 PHE A O 1
ATOM 814 N N . GLY A 1 102 ? 2.444 2.563 -19.216 1.00 71.50 102 GLY A N 1
ATOM 815 C CA . GLY A 1 102 ? 2.746 1.997 -17.905 1.00 71.50 102 GLY A CA 1
ATOM 816 C C . GLY A 1 102 ? 2.582 3.020 -16.783 1.00 71.50 102 GLY A C 1
ATOM 817 O O . GLY A 1 102 ? 1.931 2.719 -15.785 1.00 71.50 102 GLY A O 1
ATOM 818 N N . ASN A 1 103 ? 3.095 4.238 -16.971 1.00 77.25 103 ASN A N 1
ATOM 819 C CA . ASN A 1 103 ? 2.958 5.322 -15.999 1.00 77.25 103 ASN A CA 1
ATOM 820 C C . ASN A 1 103 ? 1.492 5.673 -15.719 1.00 77.25 103 ASN A C 1
ATOM 822 O O . ASN A 1 103 ? 1.110 5.765 -14.554 1.00 77.25 103 ASN A O 1
ATOM 826 N N . GLU A 1 104 ? 0.662 5.812 -16.755 1.00 80.62 104 GLU A N 1
ATOM 827 C CA . GLU A 1 104 ? -0.770 6.101 -16.592 1.00 80.62 104 GLU A CA 1
ATOM 828 C C . GLU A 1 104 ? -1.500 4.962 -15.864 1.00 80.62 104 GLU A C 1
ATOM 830 O O . GLU A 1 104 ? -2.276 5.180 -14.932 1.00 80.62 104 GLU A O 1
ATOM 835 N N . HIS A 1 105 ? -1.209 3.713 -16.233 1.00 76.19 105 HIS A N 1
ATOM 836 C CA . HIS A 1 105 ? -1.828 2.548 -15.608 1.00 76.19 105 HIS A CA 1
ATOM 837 C C . HIS A 1 105 ? -1.436 2.370 -14.139 1.00 76.19 105 HIS A C 1
ATOM 839 O O . HIS A 1 105 ? -2.305 2.062 -13.319 1.00 76.19 105 HIS A O 1
ATOM 845 N N . ILE A 1 106 ? -0.158 2.570 -13.801 1.00 73.31 106 ILE A N 1
ATOM 846 C CA . ILE A 1 106 ? 0.324 2.529 -12.416 1.00 73.31 106 ILE A CA 1
ATOM 847 C C . ILE A 1 106 ? -0.317 3.663 -11.626 1.00 73.31 106 ILE A C 1
ATOM 849 O O . ILE A 1 106 ? -0.849 3.411 -10.550 1.00 73.31 106 ILE A O 1
ATOM 853 N N . ASN A 1 107 ? -0.344 4.878 -12.176 1.00 77.12 107 ASN A N 1
ATOM 854 C CA . ASN A 1 107 ? -0.956 6.024 -11.517 1.00 77.12 107 ASN A CA 1
ATOM 855 C C . ASN A 1 107 ? -2.429 5.769 -11.178 1.00 77.12 107 ASN A C 1
ATOM 857 O O . ASN A 1 107 ? -2.839 5.861 -10.024 1.00 77.12 107 ASN A O 1
ATOM 861 N N . ARG A 1 108 ? -3.212 5.330 -12.167 1.00 76.94 108 ARG A N 1
ATOM 862 C CA . ARG A 1 108 ? -4.624 5.000 -11.961 1.00 76.94 108 ARG A CA 1
ATOM 863 C C . ARG A 1 108 ? -4.815 3.839 -10.980 1.00 76.94 108 ARG A C 1
ATOM 865 O O . ARG A 1 108 ? -5.815 3.795 -10.266 1.00 76.94 108 ARG A O 1
ATOM 872 N N . GLY A 1 109 ? -3.887 2.883 -10.959 1.00 73.50 109 GLY A N 1
ATOM 873 C CA . GLY A 1 109 ? -3.873 1.779 -10.000 1.00 73.50 109 GLY A CA 1
ATOM 874 C C . GLY A 1 109 ? -3.627 2.247 -8.564 1.00 73.50 109 GLY A C 1
ATOM 875 O O . GLY A 1 109 ? -4.347 1.829 -7.656 1.00 73.50 109 GLY A O 1
ATOM 876 N N . VAL A 1 110 ? -2.665 3.150 -8.370 1.00 76.06 110 VAL A N 1
ATOM 877 C CA . VAL A 1 110 ? -2.350 3.757 -7.072 1.00 76.06 110 VAL A CA 1
ATOM 878 C C . VAL A 1 110 ? -3.537 4.571 -6.561 1.00 76.06 110 VAL A C 1
ATOM 880 O O . VAL A 1 110 ? -4.019 4.267 -5.476 1.00 76.06 110 VAL A O 1
ATOM 883 N N . THR A 1 111 ? -4.099 5.487 -7.356 1.00 76.25 111 THR A N 1
ATOM 884 C CA . THR A 1 111 ? -5.278 6.285 -6.961 1.00 76.25 111 THR A CA 1
ATOM 885 C C . THR A 1 111 ? -6.466 5.411 -6.558 1.00 76.25 111 THR A C 1
ATOM 887 O O . THR A 1 111 ? -7.090 5.626 -5.523 1.00 76.25 111 THR A O 1
ATOM 890 N N . LYS A 1 112 ? -6.768 4.350 -7.319 1.00 79.19 112 LYS A N 1
ATOM 891 C CA . LYS A 1 112 ? -7.835 3.405 -6.940 1.00 79.19 112 LYS A CA 1
ATOM 892 C C . LYS A 1 112 ? -7.551 2.686 -5.621 1.00 79.19 112 LYS A C 1
ATOM 894 O O . LYS A 1 112 ? -8.483 2.421 -4.868 1.00 79.19 112 LYS A O 1
ATOM 899 N N . SER A 1 113 ? -6.288 2.362 -5.357 1.00 78.38 113 SER A N 1
ATOM 900 C CA . SER A 1 113 ? -5.882 1.692 -4.118 1.00 78.38 113 SER A CA 1
ATOM 901 C C . SER A 1 113 ? -5.964 2.640 -2.923 1.00 78.38 113 SER A C 1
ATOM 903 O O . SER A 1 113 ? -6.425 2.228 -1.863 1.00 78.38 113 SER A O 1
ATOM 905 N N . LEU A 1 114 ? -5.594 3.911 -3.108 1.00 81.12 114 LEU A N 1
ATOM 906 C CA . LEU A 1 114 ? -5.742 4.964 -2.102 1.00 81.12 114 LEU A CA 1
ATOM 907 C C . LEU A 1 114 ? -7.214 5.240 -1.780 1.00 81.12 114 LEU A C 1
ATOM 909 O O . LEU A 1 114 ? -7.581 5.281 -0.611 1.00 81.12 114 LEU A O 1
ATOM 913 N N . ASN A 1 115 ? -8.081 5.310 -2.791 1.00 80.44 115 ASN A N 1
ATOM 914 C CA . ASN A 1 115 ? -9.522 5.457 -2.571 1.00 80.44 115 ASN A CA 1
ATOM 915 C C . ASN A 1 115 ? -10.111 4.264 -1.802 1.00 80.44 115 ASN A C 1
ATOM 917 O O . ASN A 1 115 ? -10.880 4.448 -0.862 1.00 80.44 115 ASN A O 1
ATOM 921 N N . GLY A 1 116 ? -9.713 3.036 -2.153 1.00 83.69 116 GLY A N 1
ATOM 922 C CA . GLY A 1 116 ? -10.125 1.845 -1.404 1.00 83.69 116 GLY A CA 1
ATOM 923 C C . GLY A 1 116 ? -9.620 1.852 0.042 1.00 83.69 116 GLY A C 1
ATOM 924 O O . GLY A 1 116 ? -10.330 1.425 0.951 1.00 83.69 116 GLY A O 1
ATOM 925 N N . LEU A 1 117 ? -8.414 2.374 0.270 1.00 83.75 117 LEU A N 1
ATOM 926 C CA . LEU A 1 117 ? -7.845 2.542 1.602 1.00 83.75 117 LEU A CA 1
ATOM 927 C C . LEU A 1 117 ? -8.639 3.553 2.443 1.00 83.75 117 LEU A C 1
ATOM 929 O O . LEU A 1 117 ? -8.948 3.261 3.599 1.00 83.75 117 LEU A O 1
ATOM 933 N N . ALA A 1 118 ? -9.019 4.688 1.856 1.00 81.94 118 ALA A N 1
ATOM 934 C CA . ALA A 1 118 ? -9.855 5.700 2.499 1.00 81.94 118 ALA A CA 1
ATOM 935 C C . ALA A 1 118 ? -11.239 5.140 2.882 1.00 81.94 118 ALA A C 1
ATOM 937 O O . ALA A 1 118 ? -11.722 5.354 3.997 1.00 81.94 118 ALA A O 1
ATOM 938 N N . ASP A 1 119 ? -11.852 4.334 2.008 1.00 85.94 119 ASP A N 1
ATOM 939 C CA . ASP A 1 119 ? -13.120 3.656 2.303 1.00 85.94 119 ASP A CA 1
ATOM 940 C C . ASP A 1 119 ? -13.006 2.685 3.486 1.00 85.94 119 ASP A C 1
ATOM 942 O O . ASP A 1 119 ? -13.875 2.665 4.368 1.00 85.94 119 ASP A O 1
ATOM 946 N N . VAL A 1 120 ? -11.920 1.906 3.546 1.00 85.69 120 VAL A N 1
ATOM 947 C CA . VAL A 1 120 ? -11.641 1.012 4.678 1.00 85.69 120 VAL A CA 1
ATOM 948 C C . VAL A 1 120 ? -11.424 1.818 5.956 1.00 85.69 120 VAL A C 1
ATOM 950 O O . VAL A 1 120 ? -12.026 1.487 6.978 1.00 85.69 120 VAL A O 1
ATOM 953 N N . ASN A 1 121 ? -10.638 2.898 5.908 1.00 85.56 121 ASN A N 1
ATOM 954 C CA . ASN A 1 121 ? -10.408 3.758 7.069 1.00 85.56 121 ASN A CA 1
ATOM 955 C C . ASN A 1 121 ? -11.716 4.377 7.586 1.00 85.56 121 ASN A C 1
ATOM 957 O O . ASN A 1 121 ? -11.982 4.389 8.790 1.00 85.56 121 ASN A O 1
ATOM 961 N N . ARG A 1 122 ? -12.602 4.815 6.685 1.00 85.12 122 ARG A N 1
ATOM 962 C CA . ARG A 1 122 ? -13.934 5.315 7.050 1.00 85.12 122 ARG A CA 1
ATOM 963 C C . ARG A 1 122 ? -14.790 4.233 7.707 1.00 85.12 122 ARG A C 1
ATOM 965 O O . ARG A 1 122 ? -15.410 4.491 8.739 1.00 85.12 122 ARG A O 1
ATOM 972 N N . GLY A 1 123 ? -14.819 3.026 7.139 1.00 87.12 123 GLY A N 1
ATOM 973 C CA . GLY A 1 123 ? -15.517 1.878 7.731 1.00 87.12 123 GLY A CA 1
ATOM 974 C C . GLY A 1 123 ? -14.998 1.554 9.132 1.00 87.12 123 GLY A C 1
ATOM 975 O O . GLY A 1 123 ? -15.765 1.259 10.047 1.00 87.12 123 GLY A O 1
ATOM 976 N N . PHE A 1 124 ? -13.697 1.712 9.325 1.00 86.12 124 PHE A N 1
ATOM 977 C CA . PHE A 1 124 ? -13.042 1.495 10.596 1.00 86.12 124 PHE A CA 1
ATOM 978 C C . PHE A 1 124 ? -13.386 2.555 11.646 1.00 86.12 124 PHE A C 1
ATOM 980 O O . PHE A 1 124 ? -13.738 2.213 12.773 1.00 86.12 124 PHE A O 1
ATOM 987 N N . LYS A 1 125 ? -13.393 3.839 11.269 1.00 84.88 125 LYS A N 1
ATOM 988 C CA . LYS A 1 125 ? -13.866 4.937 12.131 1.00 84.88 125 LYS 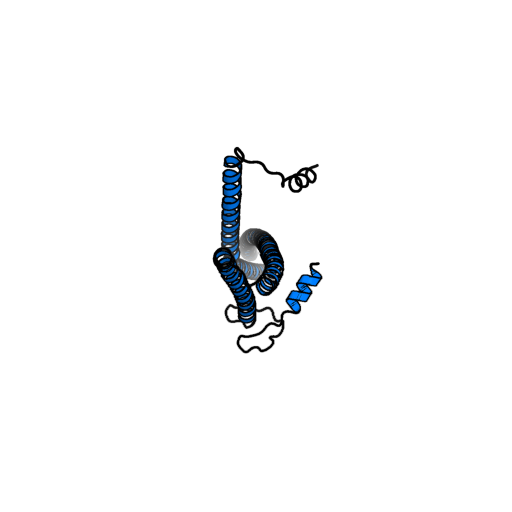A CA 1
ATOM 989 C C . LYS A 1 125 ? -15.312 4.715 12.585 1.00 84.88 125 LYS A C 1
ATOM 991 O O . LYS A 1 125 ? -15.628 4.930 13.755 1.00 84.88 125 LYS A O 1
ATOM 996 N N . LEU A 1 126 ? -16.174 4.218 11.694 1.00 89.62 126 LEU A N 1
ATOM 997 C CA . LEU A 1 126 ? -17.544 3.832 12.048 1.00 89.62 126 LEU A CA 1
ATOM 998 C C . LEU A 1 126 ? -17.577 2.663 13.041 1.00 89.62 126 LEU A C 1
ATOM 1000 O O . LEU A 1 126 ? -18.334 2.717 14.009 1.00 89.62 126 LEU A O 1
ATOM 1004 N N . ALA A 1 127 ? -16.741 1.641 12.848 1.00 87.50 127 ALA A N 1
ATOM 1005 C CA . ALA A 1 127 ? -16.642 0.512 13.770 1.00 87.50 127 ALA A CA 1
ATOM 1006 C C . ALA A 1 127 ? -16.149 0.938 15.167 1.00 87.50 127 ALA A C 1
ATOM 1008 O O . ALA A 1 127 ? -16.678 0.451 16.168 1.00 87.50 127 ALA A O 1
ATOM 1009 N N . ILE A 1 128 ? -15.206 1.887 15.261 1.00 87.00 128 ILE A N 1
ATOM 1010 C CA . ILE A 1 128 ? -14.779 2.482 16.542 1.00 87.00 128 ILE A CA 1
ATOM 1011 C C . ILE A 1 128 ? -15.956 3.200 17.212 1.00 87.00 128 ILE A C 1
ATOM 1013 O O . ILE A 1 128 ? -16.238 2.954 18.383 1.00 87.00 128 ILE A O 1
ATOM 1017 N N . ALA A 1 129 ? -16.674 4.051 16.473 1.00 89.94 129 ALA A N 1
ATOM 1018 C CA . ALA A 1 129 ? -17.815 4.790 17.013 1.00 89.94 129 ALA A CA 1
ATOM 1019 C C . ALA A 1 129 ? -18.928 3.852 17.521 1.00 89.94 129 ALA A C 1
ATOM 1021 O O . ALA A 1 129 ? -19.465 4.060 18.610 1.00 89.94 129 ALA A O 1
ATOM 1022 N N . GLN A 1 130 ? -19.231 2.785 16.775 1.00 90.81 130 GLN A N 1
ATOM 1023 C CA . GLN A 1 130 ? -20.185 1.755 17.195 1.00 90.81 130 GLN A CA 1
ATOM 1024 C C . GLN A 1 130 ? -19.702 0.980 18.425 1.00 90.81 130 GLN A C 1
ATOM 10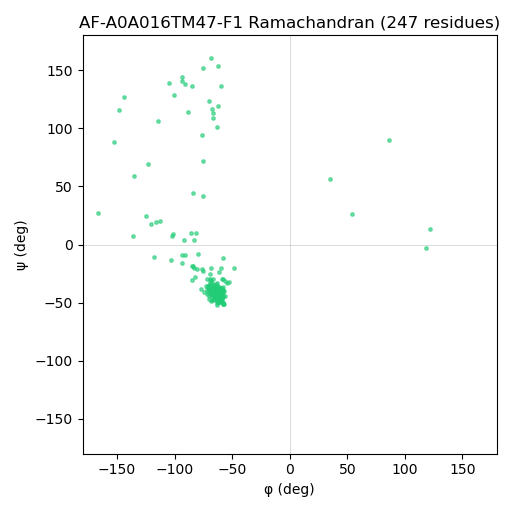26 O O . GLN A 1 130 ? -20.485 0.744 19.341 1.00 90.81 130 GLN A O 1
ATOM 1031 N N . THR A 1 131 ? -18.417 0.618 18.473 1.00 89.31 131 THR A N 1
ATOM 1032 C CA . THR A 1 131 ? -17.814 -0.081 19.620 1.00 89.31 131 THR A CA 1
ATOM 1033 C C . THR A 1 131 ? -17.909 0.766 20.888 1.00 89.31 131 THR A C 1
ATOM 1035 O O . THR A 1 131 ? -18.295 0.245 21.932 1.00 89.31 131 THR A O 1
ATOM 1038 N N . ASN A 1 132 ? -17.644 2.073 20.793 1.00 89.12 132 ASN A N 1
ATOM 1039 C CA . ASN A 1 132 ? -17.777 3.001 21.917 1.00 89.12 132 ASN A CA 1
ATOM 1040 C C . ASN A 1 132 ? -19.231 3.095 22.398 1.00 89.12 132 ASN A C 1
ATOM 1042 O O . ASN A 1 132 ? -19.497 2.904 23.579 1.00 89.12 132 ASN A O 1
ATOM 1046 N N . SER A 1 133 ? -20.185 3.282 21.479 1.00 92.06 133 SER A N 1
ATOM 1047 C CA . SER A 1 133 ? -21.612 3.338 21.824 1.00 92.06 133 SER A CA 1
ATOM 1048 C C . SER A 1 133 ? -22.113 2.045 22.484 1.00 92.06 133 SER A C 1
ATOM 1050 O O . SER A 1 133 ? -22.890 2.084 23.444 1.00 92.06 133 SER A O 1
ATOM 1052 N N . LEU A 1 134 ? -21.647 0.886 22.010 1.00 89.00 134 LEU A N 1
ATOM 1053 C CA . LEU A 1 134 ? -22.002 -0.403 22.594 1.00 89.00 134 LEU A CA 1
ATOM 1054 C C . LEU A 1 134 ? -21.342 -0.611 23.963 1.00 89.00 134 LEU A C 1
ATOM 1056 O O . LEU A 1 134 ? -21.978 -1.151 24.867 1.00 89.00 134 LEU A O 1
ATOM 1060 N N . ASN A 1 135 ? -20.103 -0.150 24.142 1.00 90.94 135 ASN A N 1
ATOM 1061 C CA . ASN A 1 135 ? -19.430 -0.167 25.437 1.00 90.94 135 ASN A CA 1
ATOM 1062 C C . ASN A 1 135 ? -20.169 0.706 26.466 1.00 90.94 135 ASN A C 1
ATOM 1064 O O . ASN A 1 135 ? -20.390 0.248 27.585 1.00 90.94 135 ASN A O 1
ATOM 1068 N N . ASP A 1 136 ? -20.624 1.901 26.081 1.00 90.88 136 ASP A N 1
ATOM 1069 C CA . ASP A 1 136 ? -21.420 2.783 26.947 1.00 90.88 136 ASP A CA 1
ATOM 1070 C C . ASP A 1 136 ? -22.764 2.138 27.318 1.00 90.88 136 ASP A C 1
ATOM 1072 O O . ASP A 1 136 ? -23.177 2.140 28.480 1.00 90.88 136 ASP A O 1
ATOM 1076 N N . THR A 1 137 ? -23.422 1.501 26.343 1.00 90.25 137 THR A N 1
ATOM 1077 C CA . THR A 1 137 ? -24.669 0.753 26.568 1.00 90.25 137 THR A CA 1
ATOM 1078 C C . THR A 1 137 ? -24.453 -0.406 2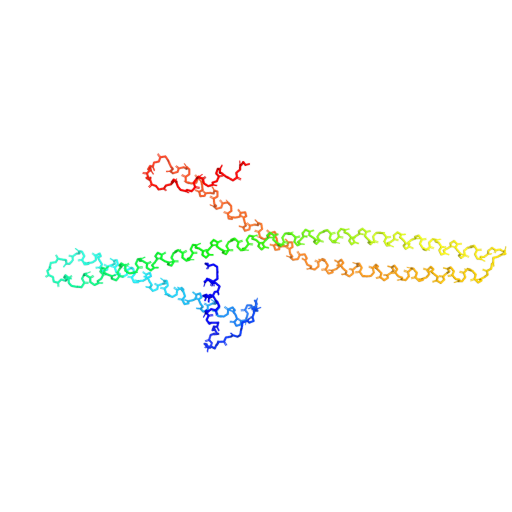7.543 1.00 90.25 137 THR A C 1
ATOM 1080 O O . THR A 1 137 ? -25.253 -0.609 28.456 1.00 90.25 137 THR A O 1
ATOM 1083 N N . CYS A 1 138 ? -23.351 -1.143 27.390 1.00 87.88 138 CYS A N 1
ATOM 1084 C CA . CYS A 1 138 ? -22.981 -2.244 28.273 1.00 87.88 138 CYS A CA 1
ATOM 1085 C C . CYS A 1 138 ? -22.667 -1.759 29.696 1.00 87.88 138 CYS A C 1
ATOM 1087 O O . CYS A 1 138 ? -23.072 -2.401 30.664 1.00 87.88 138 CYS A O 1
ATOM 1089 N N . GLN A 1 139 ? -21.986 -0.616 29.845 1.00 87.88 139 GLN A N 1
ATOM 1090 C CA . GLN A 1 139 ? -21.748 -0.007 31.157 1.00 87.88 139 GLN A CA 1
ATOM 1091 C C . GLN A 1 139 ? -23.058 0.386 31.835 1.00 87.88 139 GLN A C 1
ATOM 1093 O O . GLN A 1 139 ? -23.263 0.060 33.003 1.00 87.88 139 GLN A O 1
ATOM 1098 N N . ASN A 1 140 ? -23.963 1.035 31.102 1.00 90.75 140 ASN A N 1
ATOM 1099 C CA . ASN A 1 140 ? -25.244 1.439 31.661 1.00 90.75 140 ASN A CA 1
ATOM 1100 C C . ASN A 1 140 ? -26.094 0.220 32.062 1.00 90.75 140 ASN A C 1
ATOM 1102 O O . ASN A 1 140 ? -26.647 0.181 33.159 1.00 90.75 140 ASN A O 1
ATOM 1106 N N . ALA A 1 141 ? -26.141 -0.819 31.223 1.00 86.94 141 ALA A N 1
ATOM 1107 C CA . ALA A 1 141 ? -26.830 -2.070 31.542 1.00 86.94 141 ALA A CA 1
ATOM 1108 C C . ALA A 1 141 ? -26.240 -2.764 32.787 1.00 86.94 141 ALA A C 1
ATOM 1110 O O . ALA A 1 141 ? -26.996 -3.215 33.648 1.00 86.94 141 ALA A O 1
ATOM 1111 N N . SER A 1 142 ? -24.909 -2.765 32.937 1.00 88.56 142 SER A N 1
ATOM 1112 C CA . SER A 1 142 ? -24.223 -3.294 34.126 1.00 88.56 142 SER A CA 1
ATOM 1113 C C . SER A 1 142 ? -24.605 -2.544 35.402 1.00 88.56 142 SER A C 1
ATOM 1115 O O . SER A 1 142 ? -24.894 -3.169 36.423 1.00 88.56 142 SER A O 1
ATOM 1117 N N . LEU A 1 143 ? -24.709 -1.214 35.340 1.00 88.50 143 LEU A N 1
ATOM 1118 C CA . LEU A 1 143 ? -25.186 -0.405 36.466 1.00 88.50 143 LEU A CA 1
ATOM 1119 C C . LEU A 1 143 ? -26.648 -0.704 36.819 1.00 88.50 143 LEU A C 1
ATOM 1121 O O . LEU A 1 143 ? -26.982 -0.840 37.995 1.00 88.50 143 LEU A O 1
ATOM 1125 N N . HIS A 1 144 ? -27.523 -0.831 35.818 1.00 88.44 144 HIS A N 1
ATOM 1126 C CA . HIS A 1 144 ? -28.929 -1.165 36.048 1.00 88.44 144 HIS A CA 1
ATOM 1127 C C . HIS A 1 144 ? -29.104 -2.544 36.686 1.00 88.44 144 HIS A C 1
ATOM 1129 O O . HIS A 1 144 ? -29.938 -2.688 37.577 1.00 88.44 144 HIS A O 1
ATOM 1135 N N . ILE A 1 145 ? -28.313 -3.533 36.269 1.00 88.38 145 ILE A N 1
ATOM 1136 C CA . ILE A 1 145 ? -28.362 -4.889 36.824 1.00 88.38 145 ILE A CA 1
ATOM 1137 C C . ILE A 1 145 ? -27.869 -4.916 38.267 1.00 88.38 145 ILE A C 1
ATOM 1139 O O . ILE A 1 145 ? -28.574 -5.466 39.104 1.00 88.38 145 ILE A O 1
ATOM 1143 N N . LYS A 1 146 ? -26.768 -4.229 38.592 1.00 85.81 146 LYS A N 1
ATOM 1144 C CA . LYS A 1 146 ? -26.299 -4.100 39.985 1.00 85.81 146 LYS A CA 1
ATOM 1145 C C . LYS A 1 146 ? -27.319 -3.414 40.890 1.00 85.81 146 LYS A C 1
ATOM 1147 O O . LYS A 1 146 ? -27.594 -3.888 41.983 1.00 85.81 146 LYS A O 1
ATOM 1152 N N . ASN A 1 147 ? -27.948 -2.338 40.414 1.00 88.06 147 ASN A N 1
ATOM 1153 C CA . ASN A 1 147 ? -29.028 -1.694 41.165 1.00 88.06 147 ASN A CA 1
ATOM 1154 C C . ASN A 1 147 ? -30.213 -2.648 41.394 1.00 88.06 147 ASN A C 1
ATOM 1156 O O . ASN A 1 147 ? -30.848 -2.605 42.447 1.00 88.06 147 ASN A O 1
ATOM 1160 N N . LEU A 1 148 ? -30.536 -3.497 40.415 1.00 84.75 148 LEU A N 1
ATOM 1161 C CA . LEU A 1 148 ? -31.608 -4.481 40.546 1.00 84.75 148 LEU A CA 1
ATOM 1162 C C . LEU A 1 148 ? -31.226 -5.603 41.529 1.00 84.75 148 LEU A C 1
ATOM 1164 O O . LEU A 1 148 ? -32.082 -6.033 42.299 1.00 84.75 148 LEU A O 1
ATOM 1168 N N . GLU A 1 149 ? -29.955 -6.009 41.551 1.00 84.12 149 GLU A N 1
ATOM 1169 C CA . GLU A 1 149 ? -29.362 -6.957 42.508 1.00 84.12 149 GLU A CA 1
ATOM 1170 C C . GLU A 1 149 ? -29.531 -6.452 43.942 1.00 84.12 149 GLU A C 1
ATOM 1172 O O . GLU A 1 149 ? -30.125 -7.129 44.783 1.00 84.12 149 GLU A O 1
ATOM 1177 N N . ASP A 1 150 ? -29.134 -5.201 44.188 1.00 83.75 150 ASP A N 1
ATOM 1178 C CA . ASP A 1 150 ? -29.258 -4.548 45.492 1.00 83.75 150 ASP A CA 1
ATOM 1179 C C . ASP A 1 150 ? -30.722 -4.460 45.951 1.00 83.75 150 ASP A C 1
ATOM 1181 O O . ASP A 1 150 ? -31.040 -4.733 47.114 1.00 83.75 150 ASP A O 1
ATOM 1185 N N . ILE A 1 151 ? -31.649 -4.128 45.043 1.00 84.06 151 ILE A N 1
ATOM 1186 C CA . ILE A 1 151 ? -33.087 -4.076 45.351 1.00 84.06 151 ILE A CA 1
ATOM 1187 C C . ILE A 1 151 ? -33.621 -5.468 45.711 1.00 84.06 151 ILE A C 1
ATOM 1189 O O . ILE A 1 151 ? -34.399 -5.596 46.662 1.00 84.06 151 ILE A O 1
ATOM 1193 N N . VAL A 1 152 ? -33.225 -6.513 44.979 1.00 81.56 152 VAL A N 1
ATOM 1194 C CA . VAL A 1 152 ? -33.646 -7.898 45.244 1.00 81.56 152 VAL A CA 1
ATOM 1195 C C . VAL A 1 152 ? -33.098 -8.380 46.589 1.00 81.56 152 VAL A C 1
ATOM 1197 O O . VAL A 1 152 ? -33.864 -8.932 47.386 1.00 81.56 152 VAL A O 1
ATOM 1200 N N . HIS A 1 153 ? -31.831 -8.095 46.903 1.00 79.19 153 HIS A N 1
ATOM 1201 C CA . HIS A 1 153 ? -31.228 -8.412 48.201 1.00 79.19 153 HIS A CA 1
ATOM 1202 C C . HIS A 1 153 ? -31.886 -7.667 49.367 1.00 79.19 153 HIS A C 1
ATOM 1204 O O . HIS A 1 153 ? -32.154 -8.266 50.412 1.00 79.19 153 HIS A O 1
ATOM 1210 N N . LEU A 1 154 ? -32.205 -6.380 49.206 1.00 79.94 154 LEU A N 1
ATOM 1211 C CA . LEU A 1 154 ? -32.924 -5.615 50.229 1.00 79.94 154 LEU A CA 1
ATOM 1212 C C . LEU A 1 154 ? -34.334 -6.164 50.458 1.00 79.94 154 LEU A C 1
ATOM 1214 O O . LEU A 1 154 ? -34.764 -6.307 51.604 1.00 79.94 154 LEU A O 1
ATOM 1218 N N . LYS A 1 155 ? -35.047 -6.505 49.379 1.00 72.69 155 LYS A N 1
ATOM 1219 C CA . LYS A 1 155 ? -36.408 -7.037 49.463 1.00 72.69 155 LYS A CA 1
ATOM 1220 C C . LYS A 1 155 ? -36.436 -8.438 50.072 1.00 72.69 155 LYS A C 1
ATOM 1222 O O . LYS A 1 155 ? -37.331 -8.717 50.855 1.00 72.69 155 LYS A O 1
ATOM 1227 N N . SER A 1 156 ? -35.441 -9.276 49.788 1.00 67.62 156 SER A N 1
ATOM 1228 C CA . SER A 1 156 ? -35.252 -10.601 50.401 1.00 67.62 156 SER A CA 1
ATOM 1229 C C . SER A 1 156 ? -35.244 -10.562 51.938 1.00 67.62 156 SER A C 1
ATOM 1231 O O . SER A 1 156 ? -35.744 -11.468 52.598 1.00 67.62 156 SER A O 1
ATOM 1233 N N . LYS A 1 157 ? -34.752 -9.464 52.524 1.00 69.31 157 LYS A N 1
ATOM 1234 C CA . LYS A 1 157 ? -34.664 -9.271 53.978 1.00 69.31 157 LYS A CA 1
ATOM 1235 C C . LYS A 1 157 ? -35.992 -8.858 54.638 1.00 69.31 157 LYS A C 1
ATOM 1237 O O . LYS A 1 157 ? -36.061 -8.787 55.865 1.00 69.31 157 LYS A O 1
ATOM 1242 N N . ALA A 1 158 ? -37.034 -8.560 53.855 1.00 68.38 158 ALA A N 1
ATOM 1243 C CA . ALA A 1 158 ? -38.360 -8.202 54.353 1.00 68.38 158 ALA A CA 1
ATOM 1244 C C . ALA A 1 158 ? -39.214 -9.454 54.640 1.00 68.38 158 ALA A C 1
ATOM 1246 O O . ALA A 1 158 ? -39.258 -10.404 53.862 1.00 68.38 158 ALA A O 1
ATOM 1247 N N . GLN A 1 159 ? -39.914 -9.448 55.775 1.00 48.53 159 GLN A N 1
ATOM 1248 C CA . GLN A 1 159 ? -40.641 -10.601 56.311 1.00 48.53 159 GLN A CA 1
ATOM 1249 C C . GLN A 1 159 ? -41.843 -10.988 55.420 1.00 48.53 159 GLN A C 1
ATOM 1251 O O . GLN A 1 159 ? -42.782 -10.206 55.284 1.00 48.53 159 GLN A O 1
ATOM 1256 N N . GLY A 1 160 ? -41.820 -12.195 54.830 1.00 61.62 160 GLY A N 1
ATOM 1257 C CA . GLY A 1 160 ? -42.941 -12.776 54.063 1.00 61.62 160 GLY A CA 1
ATOM 1258 C C . GLY A 1 160 ? -42.669 -13.164 52.598 1.00 61.62 160 GLY A C 1
ATOM 1259 O O . GLY A 1 160 ? -43.625 -13.400 51.862 1.00 61.62 160 GLY A O 1
ATOM 1260 N N . ILE A 1 161 ? -41.410 -13.219 52.146 1.00 62.81 161 ILE A N 1
ATOM 1261 C CA . ILE A 1 161 ? -41.049 -13.525 50.747 1.00 62.81 161 ILE A CA 1
ATOM 1262 C C . ILE A 1 161 ? -40.504 -14.956 50.606 1.00 62.81 161 ILE A C 1
ATOM 1264 O O . ILE A 1 161 ? -39.720 -15.414 51.431 1.00 62.81 161 ILE A O 1
ATOM 1268 N N . ASN A 1 162 ? -40.913 -15.653 49.538 1.00 69.06 162 ASN A N 1
ATOM 1269 C CA . ASN A 1 162 ? -40.443 -17.002 49.199 1.00 69.06 162 ASN A CA 1
ATOM 1270 C C . ASN A 1 162 ? -38.948 -16.994 48.813 1.00 69.06 162 ASN A C 1
ATOM 1272 O O . ASN A 1 162 ? -38.591 -16.488 47.746 1.00 69.06 162 ASN A O 1
ATOM 1276 N N . GLU A 1 163 ? -38.093 -17.616 49.633 1.00 70.62 163 GLU A N 1
ATOM 1277 C CA . GLU A 1 163 ? -36.632 -17.731 49.426 1.00 70.62 163 GLU A CA 1
ATOM 1278 C C . GLU A 1 163 ? -36.239 -18.336 48.066 1.00 70.62 163 GLU A C 1
ATOM 1280 O O . GLU A 1 163 ? -35.235 -17.953 47.463 1.00 70.62 163 GLU A O 1
ATOM 1285 N N . THR A 1 164 ? -37.052 -19.255 47.544 1.00 75.81 164 THR A N 1
ATOM 1286 C CA . THR A 1 164 ? -36.833 -19.933 46.256 1.00 75.81 164 THR A CA 1
ATOM 1287 C C . THR A 1 164 ? -36.980 -19.014 45.045 1.00 75.81 164 THR A C 1
ATOM 1289 O O . THR A 1 164 ? -36.316 -19.219 44.033 1.00 75.81 164 THR A O 1
ATOM 1292 N N . LEU A 1 165 ? -37.832 -17.987 45.124 1.00 75.44 165 LEU A N 1
ATOM 1293 C CA . LEU A 1 165 ? -38.007 -17.032 44.026 1.00 75.44 165 LEU A CA 1
ATOM 1294 C C . LEU A 1 165 ? -36.847 -16.031 43.976 1.00 75.44 165 LEU A C 1
ATOM 1296 O O . LEU A 1 165 ? -36.375 -15.681 42.899 1.00 75.44 165 LEU A O 1
ATOM 1300 N N . VAL A 1 166 ? -36.367 -15.603 45.146 1.00 79.31 166 VAL A N 1
ATOM 1301 C CA . VAL A 1 166 ? -35.214 -14.701 45.270 1.00 79.31 166 VAL A CA 1
ATOM 1302 C C . VAL A 1 166 ? -33.960 -15.356 44.694 1.00 79.31 166 VAL A C 1
ATOM 1304 O O . VAL A 1 166 ? -33.277 -14.745 43.882 1.00 79.31 166 VAL A O 1
ATOM 1307 N N . THR A 1 167 ? -33.705 -16.620 45.036 1.00 78.75 167 THR A N 1
ATOM 1308 C CA . THR A 1 167 ? -32.538 -17.370 44.536 1.00 78.75 167 THR A CA 1
ATOM 1309 C C . THR A 1 167 ? -32.556 -17.576 43.019 1.00 78.75 167 THR A C 1
ATOM 1311 O O . THR A 1 167 ? -31.506 -17.506 42.379 1.00 78.75 167 THR A O 1
ATOM 1314 N N . GLN A 1 168 ? -33.729 -17.771 42.405 1.00 82.31 168 GLN A N 1
ATOM 1315 C CA . GLN A 1 168 ? -33.840 -17.834 40.942 1.00 82.31 168 GLN A CA 1
ATOM 1316 C C . GLN A 1 168 ? -33.531 -16.490 40.270 1.00 82.31 168 GLN A C 1
ATOM 1318 O O . GLN A 1 168 ? -32.813 -16.464 39.272 1.00 82.31 168 GLN A O 1
ATOM 1323 N N . VAL A 1 169 ? -34.046 -15.382 40.814 1.00 83.69 169 VAL A N 1
ATOM 1324 C CA . VAL A 1 169 ? -33.782 -14.033 40.285 1.00 83.69 169 VAL A CA 1
ATOM 1325 C C . VAL A 1 169 ? -32.298 -13.685 40.394 1.00 83.69 169 VAL A C 1
ATOM 1327 O O . VAL A 1 169 ? -31.728 -13.175 39.434 1.00 83.69 169 VAL A O 1
ATOM 1330 N N . ASP A 1 170 ? -31.669 -14.030 41.514 1.00 83.25 170 ASP A N 1
ATOM 1331 C CA . ASP A 1 170 ? -30.246 -13.793 41.770 1.00 83.25 170 ASP A CA 1
ATOM 1332 C C . ASP A 1 170 ? -29.347 -14.560 40.781 1.00 83.25 170 ASP A C 1
ATOM 1334 O O . ASP A 1 170 ? -28.436 -14.010 40.159 1.00 83.25 170 ASP A O 1
ATOM 1338 N N . THR A 1 171 ? -29.695 -15.826 40.518 1.00 87.06 171 THR A N 1
ATOM 1339 C CA . THR A 1 171 ? -29.007 -16.667 39.522 1.00 87.06 171 THR A CA 1
ATOM 1340 C C . THR A 1 171 ? -29.083 -16.061 38.116 1.00 87.06 171 THR A C 1
ATOM 1342 O O . THR A 1 171 ? -28.085 -16.030 37.393 1.00 87.06 171 THR A O 1
ATOM 1345 N N . VAL A 1 172 ? -30.258 -15.557 37.717 1.00 87.19 172 VAL A N 1
ATOM 1346 C CA . VAL A 1 172 ? -30.449 -14.913 36.407 1.00 87.19 172 VAL A CA 1
ATOM 1347 C C . VAL A 1 172 ? -29.678 -13.597 36.329 1.00 87.19 172 VAL A C 1
ATOM 1349 O O . VAL A 1 172 ? -29.038 -13.333 35.313 1.00 87.19 172 VAL A O 1
ATOM 1352 N N . LEU A 1 173 ? -29.692 -12.788 37.390 1.00 87.62 173 LEU A N 1
ATOM 1353 C CA . LEU A 1 173 ? -28.942 -11.535 37.434 1.00 87.62 173 LEU A CA 1
ATOM 1354 C C . LEU A 1 173 ? -27.438 -11.761 37.314 1.00 87.62 173 LEU A C 1
ATOM 1356 O O . LEU A 1 173 ? -26.785 -11.088 36.517 1.00 87.62 173 LEU A O 1
ATOM 1360 N N . THR A 1 174 ? -26.914 -12.745 38.045 1.00 86.88 174 THR A N 1
ATOM 1361 C CA . THR A 1 174 ? -25.491 -13.094 38.012 1.00 86.88 174 THR A CA 1
ATOM 1362 C C . THR A 1 174 ? -25.085 -13.544 36.610 1.00 86.88 174 THR A C 1
ATOM 1364 O O . THR A 1 174 ? -24.073 -13.087 36.084 1.00 86.88 174 THR A O 1
ATOM 1367 N N . TYR A 1 175 ? -25.911 -14.370 35.956 1.00 88.31 175 TYR A N 1
ATOM 1368 C CA . TYR A 1 175 ? -25.667 -14.812 34.581 1.00 88.31 175 TYR A CA 1
ATOM 1369 C C . TYR A 1 175 ? -25.628 -13.646 33.580 1.00 88.31 175 TYR A C 1
ATOM 1371 O O . TYR A 1 175 ? -24.755 -13.598 32.713 1.00 88.31 175 TYR A O 1
ATOM 1379 N N . ILE A 1 176 ? -26.554 -12.687 33.689 1.00 87.75 176 ILE A N 1
ATOM 1380 C CA . ILE A 1 176 ? -26.577 -11.526 32.788 1.00 87.75 176 ILE A CA 1
ATOM 1381 C C . ILE A 1 176 ? -25.394 -10.589 33.081 1.00 87.75 176 ILE A C 1
ATOM 1383 O O . ILE A 1 176 ? -24.790 -10.068 32.143 1.00 87.75 176 ILE A O 1
ATOM 1387 N N . SER A 1 177 ? -25.039 -10.402 34.356 1.00 88.75 177 SER A N 1
ATOM 1388 C CA . SER A 1 177 ? -23.875 -9.618 34.788 1.00 88.75 177 SER A CA 1
ATOM 1389 C C . SER A 1 177 ? -22.574 -10.161 34.184 1.00 88.75 177 SER A C 1
ATOM 1391 O O . SER A 1 177 ? -21.867 -9.434 33.485 1.00 88.75 177 SER A O 1
ATOM 1393 N N . ASP A 1 178 ? -22.337 -11.467 34.323 1.00 88.44 178 ASP A N 1
ATOM 1394 C CA . ASP A 1 178 ? -21.172 -12.161 33.757 1.00 88.44 178 ASP A CA 1
ATOM 1395 C C . ASP A 1 178 ? -21.147 -12.108 32.215 1.00 88.44 178 ASP A C 1
ATOM 1397 O O . ASP A 1 178 ? -20.112 -11.865 31.578 1.00 88.44 178 ASP A O 1
ATOM 1401 N N . GLY A 1 179 ? -22.322 -12.239 31.586 1.00 88.62 179 GLY A N 1
ATOM 1402 C CA . GLY A 1 179 ? -22.482 -12.071 30.143 1.00 88.62 179 GLY A CA 1
ATOM 1403 C C . GLY A 1 179 ? -22.077 -10.675 29.655 1.00 88.62 179 GLY A C 1
ATOM 1404 O O . GLY A 1 179 ? -21.384 -10.548 28.641 1.00 88.62 179 GLY A O 1
ATOM 1405 N N . MET A 1 180 ? -22.459 -9.619 30.377 1.00 86.31 180 MET A N 1
ATOM 1406 C CA . MET A 1 180 ? -22.064 -8.244 30.049 1.00 86.31 180 MET A CA 1
ATOM 1407 C C . MET A 1 180 ? -20.575 -7.993 30.266 1.00 86.31 180 MET A C 1
ATOM 1409 O O . MET A 1 180 ? -19.948 -7.343 29.428 1.00 86.31 180 MET A O 1
ATOM 1413 N N . ASP A 1 181 ? -19.986 -8.527 31.335 1.00 88.00 181 ASP A N 1
ATOM 1414 C CA . ASP A 1 181 ? -18.544 -8.413 31.569 1.00 88.00 181 ASP A CA 1
ATOM 1415 C C . ASP A 1 181 ? -17.749 -9.076 30.434 1.00 88.00 181 ASP A C 1
ATOM 1417 O O . ASP A 1 181 ? -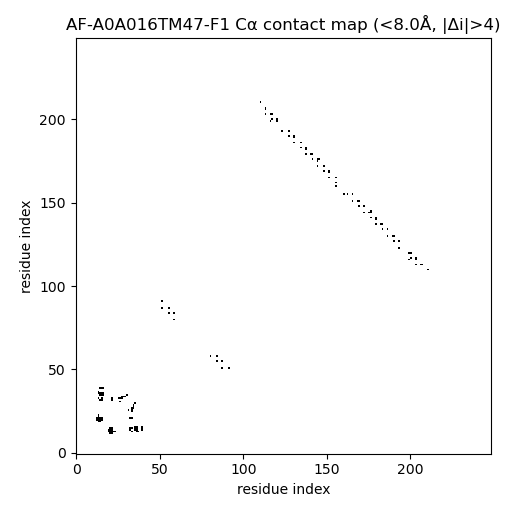16.795 -8.492 29.905 1.00 88.00 181 ASP A O 1
ATOM 1421 N N . THR A 1 182 ? -18.219 -10.229 29.948 1.00 91.81 182 THR A N 1
ATOM 1422 C CA . THR A 1 182 ? -17.657 -10.909 28.772 1.00 91.81 182 THR A CA 1
ATOM 1423 C C . THR A 1 182 ? -17.763 -10.056 27.500 1.00 91.81 182 THR A C 1
ATOM 1425 O O . THR A 1 182 ? -16.812 -9.973 26.711 1.00 91.81 182 THR A O 1
ATOM 1428 N N . VAL A 1 183 ? -18.909 -9.402 27.269 1.00 90.12 183 VAL A N 1
ATOM 1429 C CA . VAL A 1 183 ? -19.109 -8.496 26.121 1.00 90.12 183 VAL A CA 1
ATOM 1430 C C . VAL A 1 183 ? -18.165 -7.298 26.212 1.00 90.12 183 VAL A C 1
ATOM 1432 O O . VAL A 1 183 ? -17.477 -6.989 25.236 1.00 90.12 183 VAL A O 1
ATOM 1435 N N . ARG A 1 184 ? -18.058 -6.672 27.385 1.00 89.81 184 ARG A N 1
ATOM 1436 C CA . ARG A 1 184 ? -17.159 -5.540 27.640 1.00 89.81 184 ARG A CA 1
ATOM 1437 C C . ARG A 1 184 ? -15.700 -5.899 27.378 1.00 89.81 184 ARG A C 1
ATOM 1439 O O . ARG A 1 184 ? -14.967 -5.134 26.753 1.00 89.81 184 ARG A O 1
ATOM 1446 N N . GLU A 1 185 ? -15.272 -7.082 27.804 1.00 92.12 185 GLU A N 1
ATOM 1447 C CA . GLU A 1 185 ? -13.915 -7.561 27.561 1.00 92.12 185 GLU A CA 1
ATOM 1448 C C . GLU A 1 185 ? -13.630 -7.747 26.057 1.00 92.12 185 GLU A C 1
ATOM 1450 O O . GLU A 1 185 ? -12.564 -7.366 25.562 1.00 92.12 185 GLU A O 1
ATOM 1455 N N . LYS A 1 186 ? -14.597 -8.276 25.293 1.00 90.81 186 LYS A N 1
ATOM 1456 C CA . LYS A 1 186 ? -14.491 -8.382 23.827 1.00 90.81 186 LYS A CA 1
ATOM 1457 C C . LYS A 1 186 ? -14.446 -7.014 23.145 1.00 90.81 186 LYS A C 1
ATOM 1459 O O . LYS A 1 186 ? -13.645 -6.848 22.229 1.00 90.81 186 LYS A O 1
ATOM 1464 N N . LEU A 1 187 ? -15.240 -6.044 23.597 1.00 88.81 187 LEU A N 1
ATOM 1465 C CA . LEU A 1 187 ? -15.233 -4.681 23.052 1.00 88.81 187 LEU A CA 1
ATOM 1466 C C . LEU A 1 187 ? -13.897 -3.977 23.296 1.00 88.81 187 LEU A C 1
ATOM 1468 O O . LEU A 1 187 ? -13.351 -3.388 22.369 1.00 88.81 187 LEU A O 1
ATOM 1472 N N . ASN A 1 188 ? -13.308 -4.127 24.484 1.00 88.69 188 ASN A N 1
ATOM 1473 C CA . ASN A 1 188 ? -11.972 -3.594 24.774 1.00 88.69 188 ASN A CA 1
ATOM 1474 C C . ASN A 1 188 ? -10.889 -4.228 23.885 1.00 88.69 188 ASN A C 1
ATOM 1476 O O . ASN A 1 188 ? -9.991 -3.534 23.405 1.00 88.69 188 ASN A O 1
ATOM 1480 N N . ARG A 1 189 ? -10.971 -5.544 23.633 1.00 89.81 189 ARG A N 1
ATOM 1481 C CA . ARG A 1 189 ? -10.075 -6.222 22.680 1.00 89.81 189 ARG A CA 1
ATOM 1482 C C . ARG A 1 189 ? -10.242 -5.674 21.269 1.00 89.81 189 ARG A C 1
ATOM 1484 O O . ARG A 1 189 ? -9.238 -5.351 20.644 1.00 89.81 189 ARG A O 1
ATOM 1491 N N . LEU A 1 190 ? -11.484 -5.525 20.802 1.00 87.25 190 LEU A N 1
ATOM 1492 C CA . LEU A 1 190 ? -11.773 -4.922 19.503 1.00 87.25 190 LEU A CA 1
ATOM 1493 C C . LEU A 1 190 ? -11.197 -3.512 19.430 1.00 87.25 190 LEU A C 1
ATOM 1495 O O . LEU A 1 190 ? -10.448 -3.233 18.512 1.00 87.25 190 LEU A O 1
ATOM 1499 N N . GLN A 1 191 ? -11.434 -2.656 20.418 1.00 86.12 191 GLN A N 1
ATOM 1500 C CA . GLN A 1 191 ? -10.900 -1.295 20.433 1.00 86.12 191 GLN A CA 1
ATOM 1501 C C . GLN A 1 191 ? -9.365 -1.261 20.358 1.00 86.12 191 GLN A C 1
ATOM 1503 O O . GLN A 1 191 ? -8.803 -0.432 19.644 1.00 86.12 191 GLN A O 1
ATOM 1508 N N . LYS A 1 192 ? -8.679 -2.189 21.039 1.00 86.19 192 LYS A N 1
ATOM 1509 C CA . LYS A 1 192 ? -7.218 -2.321 20.976 1.00 86.19 192 LYS A CA 1
ATOM 1510 C C . LYS A 1 192 ? -6.736 -2.773 19.598 1.00 86.19 192 LYS A C 1
ATOM 1512 O O . LYS A 1 192 ? -5.827 -2.156 19.053 1.00 86.19 192 LYS A O 1
ATOM 1517 N N . THR A 1 193 ? -7.352 -3.813 19.033 1.00 84.75 193 THR A N 1
ATOM 1518 C CA . THR A 1 193 ? -7.072 -4.240 17.655 1.00 84.75 193 THR A CA 1
ATOM 1519 C C . THR A 1 193 ? -7.356 -3.102 16.695 1.00 84.75 193 THR A C 1
ATOM 1521 O O . THR A 1 193 ? -6.589 -2.891 15.767 1.00 84.75 193 THR A O 1
ATOM 1524 N N . LEU A 1 194 ? -8.416 -2.327 16.942 1.00 81.56 194 LEU A N 1
ATOM 1525 C CA . LEU A 1 194 ? -8.771 -1.242 16.064 1.00 81.56 194 LEU A CA 1
ATOM 1526 C C . LEU A 1 194 ? -7.672 -0.151 16.093 1.00 81.56 194 LEU A C 1
ATOM 1528 O O . LEU A 1 194 ? -7.132 0.238 15.063 1.00 81.56 194 LEU A O 1
ATOM 1532 N N . ALA A 1 195 ? -7.224 0.261 17.278 1.00 78.75 195 ALA A N 1
ATOM 1533 C CA . ALA A 1 195 ? -6.128 1.223 17.420 1.00 78.75 195 ALA A CA 1
ATOM 1534 C C . ALA A 1 195 ? -4.823 0.795 16.712 1.00 78.75 195 ALA A C 1
ATOM 1536 O O . ALA A 1 195 ? -4.090 1.647 16.211 1.00 78.75 195 ALA A O 1
ATOM 1537 N N . GLU A 1 196 ? -4.539 -0.505 16.623 1.00 80.31 196 GLU A N 1
ATOM 1538 C CA . GLU A 1 196 ? -3.350 -1.035 15.941 1.00 80.31 196 GLU A CA 1
ATOM 1539 C C . GLU A 1 196 ? -3.402 -0.861 14.411 1.00 80.31 196 GLU A C 1
ATOM 1541 O O . GLU A 1 196 ? -2.372 -0.642 13.775 1.00 80.31 196 GLU A O 1
ATOM 1546 N N . VAL A 1 197 ? -4.596 -0.860 13.807 1.00 74.06 197 VAL A N 1
ATOM 1547 C CA . VAL A 1 197 ? -4.773 -0.656 12.354 1.00 74.06 197 VAL A CA 1
ATOM 1548 C C . VAL A 1 197 ? -4.769 0.839 11.970 1.00 74.06 197 VAL A C 1
ATOM 1550 O O . VAL A 1 197 ? -4.901 1.183 10.798 1.00 74.06 197 VAL A O 1
ATOM 1553 N N . SER A 1 198 ? -4.529 1.754 12.920 1.00 68.25 198 SER A N 1
ATOM 1554 C CA . SER A 1 198 ? -4.342 3.198 12.655 1.00 68.25 198 SER A CA 1
ATOM 1555 C C . SER A 1 198 ? -3.192 3.516 11.681 1.00 68.25 198 SER A C 1
ATOM 1557 O O . SER A 1 198 ? -3.110 4.624 11.153 1.00 68.25 198 SER A O 1
ATOM 1559 N N . PHE A 1 199 ? -2.337 2.539 11.351 1.00 69.12 199 PHE A N 1
ATOM 1560 C CA . PHE A 1 199 ? -1.381 2.668 10.250 1.00 69.12 199 PHE A CA 1
ATOM 1561 C C . PHE A 1 199 ? -2.062 2.966 8.901 1.00 69.12 199 PHE A C 1
ATOM 1563 O O . PHE A 1 199 ? -1.456 3.633 8.062 1.00 69.12 199 PHE A O 1
ATOM 1570 N N . LEU A 1 200 ? -3.307 2.511 8.684 1.00 70.12 200 LEU A N 1
ATOM 1571 C CA . LEU A 1 200 ? -4.057 2.811 7.459 1.00 70.12 200 LEU A CA 1
ATOM 1572 C C . LEU A 1 200 ? -4.368 4.307 7.352 1.00 70.12 200 LEU A C 1
ATOM 1574 O O . LEU A 1 200 ? -4.305 4.849 6.256 1.00 70.12 200 LEU A O 1
ATOM 1578 N N . GLU A 1 201 ? -4.615 4.986 8.475 1.00 71.88 201 GLU A N 1
ATOM 1579 C CA . GLU A 1 201 ? -4.809 6.441 8.508 1.00 71.88 201 GLU A CA 1
ATOM 1580 C C . GLU A 1 201 ? -3.519 7.174 8.118 1.00 71.88 201 GLU A C 1
ATOM 1582 O O . GLU A 1 201 ? -3.546 8.126 7.342 1.00 71.88 201 GLU A O 1
ATOM 1587 N N . SER A 1 202 ? -2.364 6.679 8.573 1.00 74.56 202 SER A N 1
ATOM 1588 C CA . SER A 1 202 ? -1.068 7.219 8.137 1.00 74.56 202 SER A CA 1
ATOM 1589 C C . SER A 1 202 ? -0.823 6.993 6.641 1.00 74.56 202 SER A C 1
ATOM 1591 O O . SER A 1 202 ? -0.303 7.878 5.964 1.00 74.56 202 SER A O 1
ATOM 1593 N N . ALA A 1 203 ? -1.204 5.827 6.112 1.00 71.56 203 ALA A N 1
ATOM 1594 C CA . ALA A 1 203 ? -1.061 5.501 4.695 1.00 71.56 203 ALA A CA 1
ATOM 1595 C C . ALA A 1 203 ? -2.030 6.300 3.798 1.00 71.56 203 ALA A C 1
ATOM 1597 O O . ALA A 1 203 ? -1.633 6.713 2.710 1.00 71.56 203 ALA A O 1
ATOM 1598 N N . GLU A 1 204 ? -3.251 6.578 4.261 1.00 75.94 204 GLU A N 1
ATOM 1599 C CA . GLU A 1 204 ? -4.211 7.466 3.592 1.00 75.94 204 GLU A CA 1
ATOM 1600 C C . GLU A 1 204 ? -3.669 8.899 3.504 1.00 75.94 204 GLU A C 1
ATOM 1602 O O . GLU A 1 204 ? -3.586 9.455 2.411 1.00 75.94 204 GLU A O 1
ATOM 1607 N N . VAL A 1 205 ? -3.193 9.460 4.623 1.00 76.88 205 VAL A N 1
ATOM 1608 C CA . VAL A 1 205 ? -2.607 10.813 4.665 1.00 76.88 205 VAL A CA 1
ATOM 1609 C C . VAL A 1 205 ? -1.387 10.926 3.747 1.00 76.88 205 VAL A C 1
ATOM 1611 O O . VAL A 1 205 ? -1.200 11.942 3.076 1.00 76.88 205 VAL A O 1
ATOM 1614 N N . TYR A 1 206 ? -0.540 9.895 3.704 1.00 75.25 206 TYR A N 1
ATOM 1615 C CA . TYR A 1 206 ? 0.612 9.876 2.803 1.00 75.25 206 TYR A CA 1
ATOM 1616 C C . TYR A 1 206 ? 0.176 9.817 1.331 1.00 75.25 206 TYR A C 1
ATOM 1618 O O . TYR A 1 206 ? 0.761 10.494 0.487 1.00 75.25 206 TYR A O 1
ATOM 1626 N N . GLY A 1 207 ? -0.882 9.058 1.036 1.00 74.44 207 GLY A N 1
ATOM 1627 C CA . GLY A 1 207 ? -1.503 8.991 -0.284 1.00 74.44 207 GLY A CA 1
ATOM 1628 C C . GLY A 1 207 ? -2.056 10.331 -0.759 1.00 74.44 207 GLY A C 1
ATOM 1629 O O . GLY A 1 207 ? -1.711 10.773 -1.853 1.00 74.44 207 GLY A O 1
ATOM 1630 N N . GLU A 1 208 ? -2.838 11.016 0.079 1.00 75.19 208 GLU A N 1
ATOM 1631 C CA . GLU A 1 208 ? -3.378 12.342 -0.248 1.00 75.19 208 GLU A CA 1
ATOM 1632 C C . GLU A 1 208 ? -2.273 13.367 -0.517 1.00 75.19 208 GLU A C 1
ATOM 1634 O O . GLU A 1 208 ? -2.403 14.196 -1.417 1.00 75.19 208 GLU A O 1
ATOM 1639 N N . ARG A 1 209 ? -1.153 13.307 0.219 1.00 74.81 209 ARG A N 1
ATOM 1640 C CA . ARG A 1 209 ? -0.007 14.190 -0.047 1.00 74.81 209 ARG A CA 1
ATOM 1641 C C . ARG A 1 209 ? 0.609 13.948 -1.418 1.00 74.81 209 ARG A C 1
ATOM 1643 O O . ARG A 1 209 ? 0.906 14.916 -2.109 1.00 74.81 209 ARG A O 1
ATOM 1650 N N . ILE A 1 210 ? 0.770 12.690 -1.818 1.00 72.12 210 ILE A N 1
ATOM 1651 C CA . ILE A 1 210 ? 1.317 12.344 -3.135 1.00 72.12 210 ILE A CA 1
ATOM 1652 C C . ILE A 1 210 ? 0.375 12.819 -4.253 1.00 72.12 210 ILE A C 1
ATOM 1654 O O . ILE A 1 210 ? 0.840 13.343 -5.267 1.00 72.12 210 ILE A O 1
ATOM 1658 N N . GLU A 1 211 ? -0.943 12.682 -4.079 1.00 69.50 211 GLU A N 1
ATOM 1659 C CA . GLU A 1 211 ? -1.915 13.190 -5.058 1.00 69.50 211 GLU A CA 1
ATOM 1660 C C . GLU A 1 211 ? -1.937 14.723 -5.117 1.00 69.50 211 GLU A C 1
ATOM 1662 O O . GLU A 1 211 ? -1.960 15.291 -6.209 1.00 69.50 211 GLU A O 1
ATOM 1667 N N . LEU A 1 212 ? -1.838 15.407 -3.974 1.00 73.25 212 LEU A N 1
ATOM 1668 C CA . LEU A 1 212 ? -1.686 16.864 -3.913 1.00 73.25 212 LEU A CA 1
ATOM 1669 C C . LEU A 1 212 ? -0.425 17.341 -4.635 1.00 73.25 212 LEU A C 1
ATOM 1671 O O . LEU A 1 212 ? -0.493 18.275 -5.430 1.00 73.25 212 LEU A O 1
ATOM 1675 N N . GLU A 1 213 ? 0.719 16.701 -4.394 1.00 70.62 213 GLU A N 1
ATOM 1676 C CA . GLU A 1 213 ? 1.972 17.031 -5.079 1.00 70.62 213 GLU A CA 1
ATOM 1677 C C . GLU A 1 213 ? 1.852 16.836 -6.596 1.00 70.62 213 GLU A C 1
ATOM 1679 O O . GLU A 1 213 ?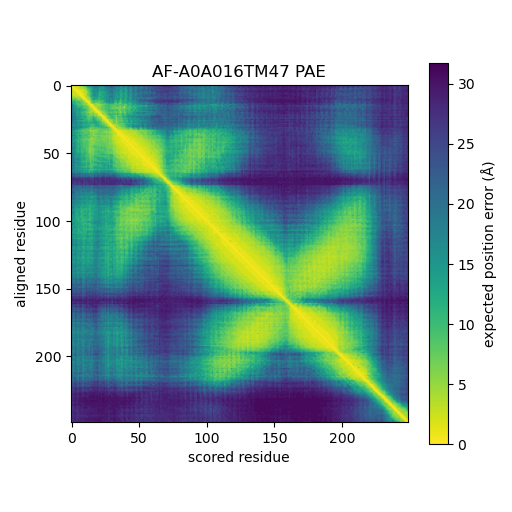 2.291 17.698 -7.360 1.00 70.62 213 GLU A O 1
ATOM 1684 N N . ARG A 1 214 ? 1.184 15.767 -7.050 1.00 70.31 214 ARG A N 1
ATOM 1685 C CA . ARG A 1 214 ? 0.885 15.553 -8.475 1.00 70.31 214 ARG A CA 1
ATOM 1686 C C . ARG A 1 214 ? 0.018 16.677 -9.049 1.00 70.31 214 ARG A C 1
ATOM 1688 O O . ARG A 1 214 ? 0.369 17.226 -10.091 1.00 70.31 214 ARG A O 1
ATOM 1695 N N . LEU A 1 215 ? -1.068 17.048 -8.369 1.00 70.19 215 LEU A N 1
ATOM 1696 C CA . LEU A 1 215 ? -1.968 18.121 -8.810 1.00 70.19 215 LEU A CA 1
ATOM 1697 C C . LEU A 1 215 ? -1.266 19.483 -8.864 1.00 70.19 215 LEU A C 1
ATOM 1699 O O . LEU A 1 215 ? -1.529 20.273 -9.766 1.00 70.19 215 LEU A O 1
ATOM 1703 N N . ILE A 1 216 ? -0.350 19.758 -7.932 1.00 75.62 216 ILE A N 1
ATOM 1704 C CA . ILE A 1 216 ? 0.453 20.987 -7.934 1.00 75.62 216 ILE A CA 1
ATOM 1705 C C . ILE A 1 216 ? 1.398 21.019 -9.142 1.00 75.62 216 ILE A C 1
ATOM 1707 O O . ILE A 1 216 ? 1.535 22.060 -9.781 1.00 75.62 216 ILE A O 1
ATOM 1711 N N . ILE A 1 217 ? 2.037 19.897 -9.483 1.00 71.19 217 ILE A N 1
ATOM 1712 C CA . ILE A 1 217 ? 2.935 19.806 -10.647 1.00 71.19 217 ILE A CA 1
ATOM 1713 C C . ILE A 1 217 ? 2.155 19.963 -11.963 1.00 71.19 217 ILE A C 1
ATOM 1715 O O . ILE A 1 217 ? 2.621 20.642 -12.884 1.00 71.19 217 ILE A O 1
ATOM 1719 N N . GLU A 1 218 ? 0.962 19.377 -12.045 1.00 66.88 218 GLU A N 1
ATOM 1720 C CA . GLU A 1 218 ? 0.087 19.463 -13.217 1.00 66.88 218 GLU A CA 1
ATOM 1721 C C . GLU A 1 218 ? -0.494 20.878 -13.377 1.00 66.88 218 GLU A C 1
ATOM 1723 O O . GLU A 1 218 ? -0.324 21.501 -14.424 1.00 66.88 218 GLU A O 1
ATOM 1728 N N . GLY A 1 219 ? -1.010 21.472 -12.297 1.00 59.03 219 GLY A N 1
ATOM 1729 C CA . GLY A 1 219 ? -1.492 22.856 -12.299 1.00 59.03 219 GLY A CA 1
ATOM 1730 C C . GLY A 1 219 ? -0.393 23.895 -12.560 1.00 59.03 219 GLY A C 1
ATOM 1731 O O . GLY A 1 219 ? -0.637 24.900 -13.223 1.00 59.03 219 GLY A O 1
ATOM 1732 N N . SER A 1 220 ? 0.840 23.656 -12.102 1.00 53.88 220 SER A N 1
ATOM 1733 C CA . SER A 1 220 ? 1.987 24.526 -12.410 1.00 53.88 220 SER A CA 1
ATOM 1734 C C . SER A 1 220 ? 2.394 24.437 -13.888 1.00 53.88 220 SER A C 1
ATOM 1736 O O . SER A 1 220 ? 2.796 25.437 -14.484 1.00 53.88 220 SER A O 1
ATOM 1738 N N . SER A 1 221 ? 2.218 23.267 -14.515 1.00 53.19 221 SER A N 1
ATOM 1739 C CA . SER A 1 221 ? 2.432 23.083 -15.956 1.00 53.19 221 SER A CA 1
ATOM 1740 C C . SER A 1 221 ? 1.361 23.794 -16.791 1.00 53.19 221 SER A C 1
ATOM 1742 O O . SER A 1 221 ? 1.701 24.428 -17.789 1.00 53.19 221 SER A O 1
ATOM 1744 N N . ASP A 1 222 ? 0.100 23.785 -16.352 1.00 50.78 222 ASP A N 1
ATOM 1745 C CA . ASP A 1 222 ? -0.996 24.500 -17.022 1.00 50.78 222 ASP A CA 1
ATOM 1746 C C . ASP A 1 222 ? -0.858 26.031 -16.930 1.00 50.78 222 ASP A C 1
ATOM 1748 O O . ASP A 1 222 ? -1.119 26.747 -17.905 1.00 50.78 222 ASP A O 1
ATOM 1752 N N . VAL A 1 223 ? -0.373 26.552 -15.796 1.00 49.50 223 VAL A N 1
ATOM 1753 C CA . VAL A 1 223 ? -0.052 27.983 -15.641 1.00 49.50 223 VAL A CA 1
ATOM 1754 C C . VAL A 1 223 ? 1.128 28.378 -16.541 1.00 49.50 223 VAL A C 1
ATOM 1756 O O . VAL A 1 223 ? 1.042 29.382 -17.250 1.00 49.50 223 VAL A O 1
ATOM 1759 N N . LEU A 1 224 ? 2.181 27.551 -16.623 1.00 42.84 224 LEU A N 1
ATOM 1760 C CA . LEU A 1 224 ? 3.319 27.802 -17.522 1.00 42.84 224 LEU A CA 1
ATOM 1761 C C . LEU A 1 224 ? 2.955 27.696 -19.014 1.00 42.84 224 LEU A C 1
ATOM 1763 O O . LEU A 1 224 ? 3.539 28.396 -19.847 1.00 42.84 224 LEU A O 1
ATOM 1767 N N . CYS A 1 225 ? 2.017 26.816 -19.374 1.00 41.88 225 CYS A N 1
ATOM 1768 C CA . CYS A 1 225 ? 1.522 26.684 -20.743 1.00 41.88 225 CYS A CA 1
ATOM 1769 C C . CYS A 1 225 ? 0.624 27.861 -21.144 1.00 41.88 225 CYS A C 1
ATOM 1771 O O . CYS A 1 225 ? 0.732 28.326 -22.278 1.00 41.88 225 CYS A O 1
ATOM 1773 N N . THR A 1 226 ? -0.172 28.405 -20.219 1.00 43.88 226 THR A N 1
ATOM 1774 C CA . THR A 1 226 ? -1.033 29.574 -20.475 1.00 43.88 226 THR A CA 1
ATOM 1775 C C . THR A 1 226 ? -0.219 30.859 -20.694 1.00 43.88 226 THR A C 1
ATOM 1777 O O . THR A 1 226 ? -0.574 31.680 -21.541 1.00 43.88 226 THR A O 1
ATOM 1780 N N . GLU A 1 227 ? 0.926 31.019 -20.019 1.00 37.69 227 GLU A N 1
ATOM 1781 C CA . GLU A 1 227 ? 1.833 32.157 -20.256 1.00 37.69 227 GLU A CA 1
ATOM 1782 C C . GLU A 1 227 ? 2.647 32.039 -21.557 1.00 37.69 227 GLU A C 1
ATOM 1784 O O . GLU A 1 227 ? 3.074 33.053 -22.114 1.00 37.69 227 GLU A O 1
ATOM 1789 N N . ARG A 1 228 ? 2.846 30.827 -22.098 1.00 35.28 228 ARG A N 1
ATOM 1790 C CA . ARG A 1 228 ? 3.630 30.618 -23.332 1.00 35.28 228 ARG A CA 1
ATOM 1791 C C . ARG A 1 228 ? 2.783 30.589 -24.613 1.00 35.28 228 ARG A C 1
ATOM 1793 O O . ARG A 1 228 ? 3.341 30.655 -25.705 1.00 35.28 228 ARG A O 1
ATOM 1800 N N . THR A 1 229 ? 1.452 30.568 -24.522 1.00 36.53 229 THR A N 1
ATOM 1801 C CA . THR A 1 229 ? 0.546 30.552 -25.690 1.00 36.53 229 THR A CA 1
ATOM 1802 C C . THR A 1 229 ? 0.276 31.916 -26.340 1.00 36.53 229 THR A C 1
ATOM 1804 O O . THR A 1 229 ? -0.559 31.999 -27.235 1.00 36.53 229 THR A O 1
ATOM 1807 N N . HIS A 1 230 ? 0.993 32.985 -25.970 1.00 38.03 230 HIS A N 1
ATOM 1808 C CA . HIS A 1 230 ? 0.938 34.268 -26.697 1.00 38.03 230 HIS A CA 1
ATOM 1809 C C . HIS A 1 230 ? 2.000 34.424 -27.800 1.00 38.03 230 HIS A C 1
ATOM 1811 O O . HIS A 1 230 ? 2.077 35.467 -28.451 1.00 38.03 230 HIS A O 1
ATOM 1817 N N . SER A 1 231 ? 2.809 33.395 -28.064 1.00 37.09 231 SER A N 1
ATOM 1818 C CA . SER A 1 231 ? 3.697 33.388 -29.225 1.00 37.09 231 SER A CA 1
ATOM 1819 C C . SER A 1 231 ? 3.892 31.964 -29.740 1.00 37.09 231 SER A C 1
ATOM 1821 O O . SER A 1 231 ? 4.479 31.137 -29.054 1.00 37.09 231 SER A O 1
ATOM 1823 N N . TYR A 1 232 ? 3.433 31.724 -30.971 1.00 30.66 232 TYR A N 1
ATOM 1824 C CA . TYR A 1 232 ? 3.562 30.499 -31.778 1.00 30.66 232 TYR A CA 1
ATOM 1825 C C . TYR A 1 232 ? 2.499 29.399 -31.581 1.00 30.66 232 TYR A C 1
ATOM 1827 O O . TYR A 1 232 ? 2.674 28.429 -30.851 1.00 30.66 232 TYR A O 1
ATOM 1835 N N . GLN A 1 233 ? 1.431 29.500 -32.385 1.00 36.12 233 GLN A N 1
ATOM 1836 C CA . GLN A 1 233 ? 0.671 28.352 -32.904 1.00 36.12 233 GLN A CA 1
ATOM 1837 C C . GLN A 1 233 ? 1.600 27.446 -33.736 1.00 36.12 233 GLN A C 1
ATOM 1839 O O . GLN A 1 233 ? 2.339 27.954 -34.584 1.00 36.12 233 GLN A O 1
ATOM 1844 N N . PRO A 1 234 ? 1.517 26.113 -33.569 1.00 36.69 234 PRO A N 1
ATOM 1845 C CA . PRO A 1 234 ? 0.901 25.334 -34.643 1.00 36.69 234 PRO A CA 1
ATOM 1846 C C . PRO A 1 234 ? 0.055 24.128 -34.174 1.00 36.69 234 PRO A C 1
ATOM 1848 O O . PRO A 1 234 ? 0.508 23.243 -33.461 1.00 36.69 234 PRO A O 1
ATOM 1851 N N . ILE A 1 235 ? -1.191 24.092 -34.656 1.00 42.56 235 ILE A N 1
ATOM 1852 C CA . ILE A 1 235 ? -1.867 22.966 -35.334 1.00 42.56 235 ILE A CA 1
ATOM 1853 C C . ILE A 1 235 ? -1.542 21.522 -34.876 1.00 42.56 235 ILE A C 1
ATOM 1855 O O . ILE A 1 235 ? -1.219 20.715 -35.729 1.00 42.56 235 ILE A O 1
ATOM 1859 N N . ILE A 1 236 ? -1.698 21.131 -33.605 1.00 39.25 236 ILE A N 1
ATOM 1860 C CA . ILE A 1 236 ? -2.130 19.761 -33.223 1.00 39.25 236 ILE A CA 1
ATOM 1861 C C . ILE A 1 236 ? -2.836 19.853 -31.862 1.00 39.25 236 ILE A C 1
ATOM 1863 O O . ILE A 1 236 ? -2.203 19.747 -30.820 1.00 39.25 236 ILE A O 1
ATOM 1867 N N . GLY A 1 237 ? -4.147 20.094 -31.842 1.00 36.91 237 GLY A N 1
ATOM 1868 C CA . GLY A 1 237 ? -4.850 20.269 -30.564 1.00 36.91 237 GLY A CA 1
ATOM 1869 C C . GLY A 1 237 ? -6.369 20.216 -30.633 1.00 36.91 237 GLY A C 1
ATOM 1870 O O . GLY A 1 237 ? -7.018 20.834 -29.803 1.00 36.91 237 GLY A O 1
ATOM 1871 N N . ASN A 1 238 ? -6.948 19.512 -31.611 1.00 35.00 238 ASN A N 1
ATOM 1872 C CA . ASN A 1 238 ? -8.408 19.465 -31.778 1.00 35.00 238 ASN A CA 1
ATOM 1873 C C . ASN A 1 238 ? -9.045 18.094 -31.500 1.00 35.00 238 ASN A C 1
ATOM 1875 O O . ASN A 1 238 ? -10.149 17.836 -31.962 1.00 35.00 238 ASN A O 1
ATOM 1879 N N . TRP A 1 239 ? -8.367 17.206 -30.768 1.00 36.94 239 TRP A N 1
ATOM 1880 C CA . TRP A 1 239 ? -8.924 15.885 -30.431 1.00 36.94 239 TRP A CA 1
ATOM 1881 C C . TRP A 1 239 ? -9.111 15.626 -28.934 1.00 36.94 239 TRP A C 1
ATOM 1883 O O . TRP A 1 239 ? -9.799 14.677 -28.593 1.00 36.94 239 TRP A O 1
ATOM 1893 N N . TYR A 1 240 ? -8.584 16.472 -28.042 1.00 34.78 240 TYR A N 1
ATOM 1894 C CA . TYR A 1 240 ? -8.681 16.237 -26.591 1.00 34.78 240 TYR A CA 1
ATOM 1895 C C . TYR A 1 240 ? -9.735 17.090 -25.868 1.00 34.78 240 TYR A C 1
ATOM 1897 O O . TYR A 1 240 ? -10.095 16.789 -24.736 1.00 34.78 240 TYR A O 1
ATOM 1905 N N . ILE A 1 241 ? -10.267 18.139 -26.507 1.00 39.72 241 ILE A N 1
ATOM 1906 C CA . ILE A 1 241 ? -11.213 19.065 -25.853 1.00 39.72 241 ILE A CA 1
ATOM 1907 C C . ILE A 1 241 ? -12.682 18.676 -26.097 1.00 39.72 241 ILE A C 1
ATOM 1909 O O . ILE A 1 241 ? -13.565 19.089 -25.348 1.00 39.72 241 ILE A O 1
ATOM 1913 N N . GLN A 1 242 ? -12.975 17.814 -27.076 1.00 33.06 242 GLN A N 1
ATOM 1914 C CA . GLN A 1 242 ? -14.365 17.486 -27.411 1.00 33.06 242 GLN A CA 1
ATOM 1915 C C . GLN A 1 242 ? -14.989 16.392 -26.519 1.00 33.06 242 GLN A C 1
ATOM 1917 O O . GLN A 1 242 ? -16.211 16.345 -26.400 1.00 33.06 242 GLN A O 1
ATOM 1922 N N . GLU A 1 243 ? -14.193 15.559 -25.837 1.00 33.12 243 GLU A N 1
ATOM 1923 C CA . GLU A 1 243 ? -14.717 14.497 -24.953 1.00 33.12 243 GLU A CA 1
ATOM 1924 C C . GLU A 1 243 ? -15.055 14.970 -23.530 1.00 33.12 243 GLU A C 1
ATOM 1926 O O . GLU A 1 243 ? -15.865 14.341 -22.854 1.00 33.12 243 GLU A O 1
ATOM 1931 N N . VAL A 1 244 ? -14.531 16.116 -23.079 1.00 41.41 244 VAL A N 1
ATOM 1932 C CA . VAL A 1 244 ? -14.814 16.634 -21.723 1.00 41.41 244 VAL A CA 1
ATOM 1933 C C . VAL A 1 244 ? -16.131 17.428 -21.660 1.00 41.41 244 VAL A C 1
ATOM 1935 O O . VAL A 1 244 ? -16.717 17.572 -20.590 1.00 41.41 244 VAL A O 1
ATOM 1938 N N . ALA A 1 245 ? -16.667 17.882 -22.798 1.00 39.28 245 ALA A N 1
ATOM 1939 C CA . ALA A 1 245 ? -17.912 18.658 -22.843 1.00 39.28 245 ALA A CA 1
ATOM 1940 C C . ALA A 1 245 ? -19.194 17.815 -23.023 1.00 39.28 245 ALA A C 1
ATOM 1942 O O . ALA A 1 245 ? -20.287 18.357 -22.889 1.00 39.28 245 ALA A O 1
ATOM 1943 N N . MET A 1 246 ? -19.095 16.506 -23.297 1.00 34.66 246 MET A N 1
ATOM 1944 C CA . MET A 1 246 ? -20.255 15.647 -23.610 1.00 34.66 246 MET A CA 1
ATOM 1945 C C . MET A 1 246 ? -20.509 14.532 -22.575 1.00 34.66 246 MET A C 1
ATOM 1947 O O . MET A 1 246 ? -21.194 13.558 -22.860 1.00 34.66 246 MET A O 1
ATOM 1951 N N . VAL A 1 247 ? -19.964 14.664 -21.359 1.00 42.28 247 VAL A N 1
ATOM 1952 C CA . VAL A 1 247 ? -20.269 13.780 -20.206 1.00 42.28 247 VAL A CA 1
ATOM 1953 C C . VAL A 1 247 ? -20.846 14.588 -19.031 1.00 42.28 247 VAL A C 1
ATOM 1955 O O . VAL A 1 247 ? -20.881 14.146 -17.885 1.00 42.28 247 VAL A O 1
ATOM 1958 N N . ARG A 1 248 ? -21.322 15.809 -19.298 1.00 41.44 248 ARG A N 1
ATOM 1959 C CA . ARG A 1 248 ? -22.026 16.627 -18.305 1.00 41.44 248 ARG A CA 1
ATOM 1960 C C . ARG A 1 248 ? -23.279 17.285 -18.890 1.00 41.44 248 ARG A C 1
ATOM 1962 O O . ARG A 1 248 ? -23.406 18.503 -18.861 1.00 41.44 248 ARG A O 1
ATOM 1969 N N . THR A 1 249 ? -24.186 16.447 -19.382 1.00 36.41 249 THR A N 1
ATOM 1970 C CA . THR A 1 249 ? -25.649 16.642 -19.453 1.00 36.41 249 THR A CA 1
ATOM 1971 C C . THR A 1 249 ? -26.294 15.271 -19.423 1.00 36.41 249 THR A C 1
ATOM 1973 O O . THR A 1 249 ? -27.297 15.114 -18.701 1.00 36.41 249 THR A O 1
#

InterPro domains:
  IPR006990 Tweety [PF04906] (4-201)
  IPR006990 Tweety [PTHR12424] (9-215)

Solvent-accessible surface area (backbone atoms only — not comparable to full-atom values): 14265 Å² total; per-residue (Å²): 109,70,64,56,51,51,50,50,61,71,61,52,74,44,29,31,96,82,70,44,79,57,76,97,68,94,49,94,43,92,85,28,62,54,47,43,17,52,51,49,52,52,49,52,53,49,51,53,52,50,51,53,51,52,52,50,52,52,53,50,52,51,50,60,55,50,68,75,63,76,80,84,86,57,76,71,59,53,52,54,51,54,54,53,50,54,55,49,51,54,50,48,54,52,50,52,49,51,53,53,52,47,50,52,52,51,51,56,50,50,54,54,51,43,54,52,45,46,54,51,47,51,54,46,54,50,49,51,54,50,46,50,55,50,47,53,51,47,51,52,51,48,52,54,49,52,55,49,51,52,52,50,58,58,52,67,73,44,94,89,66,65,68,71,59,54,54,53,52,51,53,53,50,52,52,51,49,54,51,44,53,53,51,48,53,51,46,55,50,48,54,52,58,52,61,67,55,49,59,51,55,55,52,37,56,52,45,54,50,54,51,48,54,50,51,52,56,52,53,52,49,52,54,54,50,64,72,51,69,84,64,79,89,78,99,80,79,86,77,75,67,69,67,73,70,73,79,76,129

pLDDT: mean 70.08, std 15.91, range [30.66, 92.12]

Sequence (249 aa):
MLDILISIFTFIPHFNFQFKRIPNSFELSWRSEYAQSLALLAAACGIVTLLLLLTIVITWICQCCSREETAGKSRRKVRRLSTVLFILSVLCFVFLGLCLFGNEHINRGVTKSLNGLADVNRGFKLAIAQTNSLNDTCQNASLHIKNLEDIVHLKSKAQGINETLVTQVDTVLTYISDGMDTVREKLNRLQKTLAEVSFLESAEVYGERIELERLIIEGSSDVLCTERTHSYQPIIGNWYIQEVAMVRT

Organism: NCBI:txid53326

Nearest PDB structures (foldseek):
  3g67-assembly1_B  TM=3.075E-01  e=6.066E-01  Thermotoga maritima
  3zx6-assembly1_A  TM=3.903E-01  e=1.627E+00  Archaeoglobus fulgidus DSM 4304
  6h7w-assembly1_M  TM=3.444E-01  e=2.174E+00  Thermochaetoides thermophila DSM 1495
  5xg2-assembly1_A  TM=5.454E-01  e=8.258E+00  Pyrococcus yayanosii CH1